Protein AF-A0A9X1F9L8-F1 (afdb_monomer)

Foldseek 3Di:
DDDDDPPDPPPVLVVLLVVLVVCLQPPLVSSLVSLVVQCVPDPDLQSVLSSLLSNLSSCVNVVNLVSNCVSLPDPSLVDPPHDLVSNLSSLLSQLQSCLVVVVNVRSVVSLVVSVVSLVPDPPCSLVSVLSSLLSVLVSCLSVLVLVVSVVSLVVVCVSCVVVLVVDLVSVLSSLCSQLSSCVSVVVNVSNVVSVVVSVVSVVVVVVVVPD

Mean predicted aligned error: 6.1 Å

Organism: NCBI:txid2828330

Sequence (211 aa):
MALLCSKSIYPQQDNLITRAKELVYSNPDESIKIADHILNISHQPEESAIANLLLSKGYLVKGDYNNALLHAFDEINQFEDIAIETRIENYILKATLLRKLYLDTQSGEYLNKAKMLASKMDSGKNHINYLIFLERTNMLLDRLNTNEAILDIRTSEIKFETLLKNDVDKERAYYLIKERAFNRLSQYDSAFVYMNKTRDLLELSKQNNLY

Secondary structure (DSSP, 8-state):
---------HHHHHHHHHHHHHHTTT-HHHHHHHHHHHHHH--SHHHHHHHHHHHHHHHHHTT-HHHHHHHHT-GGGG-TTS-HHHHHHHHHHHHHHHHHTT-HHHHHHHHHHHHHHHTT-SSSHHHHHHHHHHHHHHHHHHTT-HHHHHHHHHHHHHHTHHHHHH-HHHHHHHHHHHHHHHHHTT-HHHHHHHHHHHHHHHHHHHHHTT-

Structure (mmCIF, N/CA/C/O backbone):
data_AF-A0A9X1F9L8-F1
#
_entry.id   AF-A0A9X1F9L8-F1
#
loop_
_atom_site.group_PDB
_atom_site.id
_atom_site.type_symbol
_atom_site.label_atom_id
_atom_site.label_alt_id
_atom_site.label_comp_id
_atom_site.label_asym_id
_atom_site.label_entity_id
_atom_site.label_seq_id
_atom_site.pdbx_PDB_ins_code
_atom_site.Cartn_x
_atom_site.Cartn_y
_atom_site.Cartn_z
_atom_site.occupancy
_atom_site.B_iso_or_equiv
_atom_site.auth_seq_id
_atom_site.auth_comp_id
_atom_site.auth_asym_id
_atom_site.auth_atom_id
_atom_site.pdbx_PDB_model_num
ATOM 1 N N . MET A 1 1 ? 20.242 3.318 -50.970 1.00 39.66 1 MET A N 1
ATOM 2 C CA . MET A 1 1 ? 20.340 3.395 -49.498 1.00 39.66 1 MET A CA 1
ATOM 3 C C . MET A 1 1 ? 18.981 3.785 -48.965 1.00 39.66 1 MET A C 1
ATOM 5 O O . MET A 1 1 ? 18.610 4.945 -49.076 1.00 39.66 1 MET A O 1
ATOM 9 N N . ALA A 1 2 ? 18.213 2.814 -48.489 1.00 36.59 2 ALA A N 1
ATOM 10 C CA . ALA A 1 2 ? 16.944 3.066 -47.829 1.00 36.59 2 ALA A CA 1
ATOM 11 C C . ALA A 1 2 ? 17.096 2.770 -46.333 1.00 36.59 2 ALA A C 1
ATOM 13 O O . ALA A 1 2 ? 17.783 1.808 -45.995 1.00 36.59 2 ALA A O 1
ATOM 14 N N . LEU A 1 3 ? 16.343 3.540 -45.531 1.00 37.62 3 LEU A N 1
ATOM 15 C CA . LEU A 1 3 ? 15.774 3.174 -44.222 1.00 37.62 3 LEU A CA 1
ATOM 16 C C . LEU A 1 3 ? 16.771 3.172 -43.031 1.00 37.62 3 LEU A C 1
ATOM 18 O O . LEU A 1 3 ? 17.852 2.618 -43.127 1.00 37.62 3 LEU A O 1
ATOM 22 N N . LEU A 1 4 ? 16.510 3.798 -41.875 1.00 38.22 4 LEU A N 1
ATOM 23 C CA . LEU A 1 4 ? 15.239 4.150 -41.232 1.00 38.22 4 LEU A CA 1
ATOM 24 C C . LEU A 1 4 ? 15.303 5.471 -40.452 1.00 38.22 4 LEU A C 1
ATOM 26 O O . LEU A 1 4 ? 16.221 5.718 -39.675 1.00 38.22 4 LEU A O 1
ATOM 30 N N . CYS A 1 5 ? 14.236 6.259 -40.586 1.00 40.84 5 CYS A N 1
ATOM 31 C CA . CYS A 1 5 ? 13.813 7.221 -39.577 1.00 40.84 5 CYS A CA 1
ATOM 32 C C . CYS A 1 5 ? 13.374 6.468 -38.312 1.00 40.84 5 CYS A C 1
ATOM 34 O O . CYS A 1 5 ? 12.368 5.761 -38.336 1.00 40.84 5 CYS A O 1
ATOM 36 N N . SER A 1 6 ? 14.071 6.671 -37.197 1.00 38.31 6 SER A N 1
ATOM 37 C CA . SER A 1 6 ? 13.587 6.326 -35.861 1.00 38.31 6 SER A CA 1
ATOM 38 C C . SER A 1 6 ? 12.494 7.320 -35.447 1.00 38.31 6 SER A C 1
ATOM 40 O O . SER A 1 6 ? 12.779 8.383 -34.893 1.00 38.31 6 SER A O 1
ATOM 42 N N . LYS A 1 7 ? 11.230 7.016 -35.760 1.00 40.38 7 LYS A N 1
ATOM 43 C CA . LYS A 1 7 ? 10.079 7.753 -35.217 1.00 40.38 7 LYS A CA 1
ATOM 44 C C . LYS A 1 7 ? 9.679 7.160 -33.858 1.00 40.38 7 LYS A C 1
ATOM 46 O O . LYS A 1 7 ? 9.182 6.045 -33.799 1.00 40.38 7 LYS A O 1
ATOM 51 N N . SER A 1 8 ? 9.944 7.933 -32.804 1.00 45.34 8 SER A N 1
ATOM 52 C CA . SER A 1 8 ? 9.264 8.017 -31.495 1.00 45.34 8 SER A CA 1
ATOM 53 C C . SER A 1 8 ? 8.294 6.882 -31.099 1.00 45.34 8 SER A C 1
ATOM 55 O O . SER A 1 8 ? 7.117 6.925 -31.455 1.00 45.34 8 SER A O 1
ATOM 57 N N . ILE A 1 9 ? 8.765 5.942 -30.270 1.00 47.94 9 ILE A N 1
ATOM 58 C CA . ILE A 1 9 ? 7.951 4.902 -29.596 1.00 47.94 9 ILE A CA 1
ATOM 59 C C . ILE A 1 9 ? 7.326 5.423 -28.275 1.00 47.94 9 ILE A C 1
ATOM 61 O O . ILE A 1 9 ? 6.291 4.934 -27.829 1.00 47.94 9 ILE A O 1
ATOM 65 N N . TYR A 1 10 ? 7.877 6.500 -27.712 1.00 50.00 10 TYR A N 1
ATOM 66 C CA . TYR A 1 10 ? 7.539 7.047 -26.391 1.00 50.00 10 TYR A CA 1
ATOM 67 C C . TYR A 1 10 ? 6.049 7.338 -26.091 1.00 50.00 10 TYR A C 1
ATOM 69 O O . TYR A 1 10 ? 5.565 6.892 -25.053 1.00 50.00 10 TYR A O 1
ATOM 77 N N . PRO A 1 11 ? 5.254 8.003 -26.957 1.00 56.06 11 PRO A N 1
ATOM 78 C CA . PRO A 1 11 ? 3.901 8.417 -26.563 1.00 56.06 11 PRO A CA 1
ATOM 79 C C . PRO A 1 11 ? 2.904 7.253 -26.418 1.00 56.06 11 PRO A C 1
ATOM 81 O O . PRO A 1 11 ? 1.868 7.413 -25.776 1.00 56.06 11 PRO A O 1
ATOM 84 N N . GLN A 1 12 ? 3.185 6.085 -27.010 1.00 61.38 12 GLN A N 1
ATOM 85 C CA . GLN A 1 12 ? 2.330 4.902 -26.855 1.00 61.38 12 GLN A CA 1
ATOM 86 C C . GLN A 1 12 ? 2.617 4.157 -25.544 1.00 61.38 12 GLN A C 1
ATOM 88 O O . GLN A 1 12 ? 1.687 3.655 -24.921 1.00 61.38 12 GLN A O 1
ATOM 93 N N . GLN A 1 13 ? 3.873 4.118 -25.091 1.00 60.28 13 GLN A N 1
ATOM 94 C CA . GLN A 1 13 ? 4.253 3.439 -23.847 1.00 60.28 13 GLN A CA 1
ATOM 95 C C . GLN A 1 13 ? 3.801 4.208 -22.600 1.00 60.28 13 GLN A C 1
ATOM 97 O O . GLN A 1 13 ? 3.266 3.596 -21.676 1.00 60.28 13 GLN A O 1
ATOM 102 N N . ASP A 1 14 ? 3.896 5.540 -22.606 1.00 71.81 14 ASP A N 1
ATOM 103 C CA . ASP A 1 14 ? 3.359 6.378 -21.521 1.00 71.81 14 ASP A CA 1
ATOM 104 C C . ASP A 1 14 ? 1.843 6.176 -21.343 1.00 71.81 14 ASP A C 1
ATOM 106 O O . ASP A 1 14 ? 1.317 6.158 -20.223 1.00 71.81 14 ASP A O 1
ATOM 110 N N . ASN A 1 15 ? 1.135 5.948 -22.455 1.00 84.81 15 ASN A N 1
ATOM 111 C CA . ASN A 1 15 ? -0.285 5.609 -22.452 1.00 84.81 15 ASN A CA 1
ATOM 112 C C . ASN A 1 15 ? -0.529 4.231 -21.808 1.00 84.81 15 ASN A C 1
ATOM 114 O O . ASN A 1 15 ? -1.394 4.104 -20.943 1.00 84.81 15 ASN A O 1
ATOM 118 N N . LEU A 1 16 ? 0.286 3.222 -22.141 1.00 92.31 16 LEU A N 1
ATOM 119 C CA . LEU A 1 16 ? 0.194 1.888 -21.537 1.00 92.31 16 LEU A CA 1
ATOM 120 C C . LEU A 1 16 ? 0.472 1.902 -20.029 1.00 92.31 16 LEU A C 1
ATOM 122 O O . LEU A 1 16 ? -0.277 1.285 -19.274 1.00 92.31 16 LEU A O 1
ATOM 126 N N . ILE A 1 17 ? 1.494 2.631 -19.571 1.00 93.50 17 ILE A N 1
ATOM 127 C CA . ILE A 1 17 ? 1.798 2.777 -18.139 1.00 93.50 17 ILE A CA 1
ATOM 128 C C . ILE A 1 17 ? 0.617 3.415 -17.407 1.00 93.50 17 ILE A C 1
ATOM 130 O O . ILE A 1 17 ? 0.186 2.919 -16.363 1.00 93.50 17 ILE A O 1
ATOM 134 N N . THR A 1 18 ? 0.080 4.508 -17.951 1.00 94.19 18 THR A N 1
ATOM 135 C CA . THR A 1 18 ? -1.073 5.205 -17.367 1.00 94.19 18 THR A CA 1
ATOM 136 C C . THR A 1 18 ? -2.280 4.277 -17.295 1.00 94.19 18 THR A C 1
ATOM 138 O O . THR A 1 18 ? -2.891 4.128 -16.237 1.00 94.19 18 THR A O 1
ATOM 141 N N . ARG A 1 19 ? -2.555 3.547 -18.379 1.00 93.00 19 ARG A N 1
ATOM 142 C CA . ARG A 1 19 ? -3.651 2.586 -18.428 1.00 93.00 19 ARG A CA 1
ATOM 143 C C . ARG A 1 19 ? -3.483 1.457 -17.414 1.00 93.00 19 ARG A C 1
ATOM 145 O O . ARG A 1 19 ? -4.431 1.106 -16.717 1.00 93.00 19 ARG A O 1
ATOM 152 N N . ALA A 1 20 ? -2.282 0.898 -17.298 1.00 95.31 20 ALA A N 1
ATOM 153 C CA . ALA A 1 20 ? -1.997 -0.147 -16.326 1.00 95.31 20 ALA A CA 1
ATOM 154 C C . ALA A 1 20 ? -2.205 0.347 -14.887 1.00 95.31 20 ALA A C 1
ATOM 156 O O . ALA A 1 20 ? -2.790 -0.387 -14.088 1.00 95.31 20 ALA A O 1
ATOM 157 N N . LYS A 1 21 ? -1.799 1.589 -14.568 1.00 94.69 21 LYS A N 1
ATOM 158 C CA . LYS A 1 21 ? -2.010 2.227 -13.253 1.00 94.69 21 LYS A CA 1
ATOM 159 C C . LYS A 1 21 ? -3.494 2.305 -12.877 1.00 94.69 21 LYS A C 1
ATOM 161 O O . LYS A 1 21 ? -3.847 1.943 -11.757 1.00 94.69 21 LYS A O 1
ATOM 166 N N . GLU A 1 22 ? -4.356 2.721 -13.802 1.00 92.38 22 GLU A N 1
ATOM 167 C CA . GLU A 1 22 ? -5.811 2.821 -13.582 1.00 92.38 22 GLU A CA 1
ATOM 168 C C . GLU A 1 22 ? -6.472 1.459 -13.318 1.00 92.38 22 GLU A C 1
ATOM 170 O O . GLU A 1 22 ? -7.451 1.349 -12.572 1.00 92.38 22 GLU A O 1
ATOM 175 N N . LEU A 1 23 ? -5.936 0.404 -13.934 1.00 95.00 23 LEU A N 1
ATOM 176 C CA . LEU A 1 23 ? -6.523 -0.931 -13.891 1.00 95.00 23 LEU A CA 1
ATOM 177 C C . LEU A 1 23 ? -6.100 -1.749 -12.667 1.00 95.00 23 LEU A C 1
ATOM 179 O O . LEU A 1 23 ? -6.788 -2.712 -12.353 1.00 95.00 23 LEU A O 1
ATOM 183 N N . VAL A 1 24 ? -5.038 -1.371 -11.940 1.00 96.25 24 VAL A N 1
ATOM 184 C CA . VAL A 1 24 ? -4.476 -2.161 -10.816 1.00 96.25 24 VAL A CA 1
ATOM 185 C C . VAL A 1 24 ? -5.553 -2.689 -9.862 1.00 96.25 24 VAL A C 1
ATOM 187 O O . VAL A 1 24 ? -5.536 -3.862 -9.502 1.00 96.25 24 VAL A O 1
ATOM 190 N N . TYR A 1 25 ? -6.490 -1.834 -9.445 1.00 90.88 25 TYR A N 1
ATOM 191 C CA . TYR A 1 25 ? -7.502 -2.187 -8.441 1.00 90.88 25 TYR A CA 1
ATOM 192 C C . TYR A 1 25 ? -8.855 -2.602 -9.032 1.00 90.88 25 TYR A C 1
ATOM 194 O O . TYR A 1 25 ? -9.655 -3.216 -8.331 1.00 90.88 25 TYR A O 1
ATOM 202 N N . SER A 1 26 ? -9.134 -2.254 -10.291 1.00 91.00 26 SER A N 1
ATOM 203 C CA . SER A 1 26 ? -10.430 -2.495 -10.945 1.00 91.00 26 SER A CA 1
ATOM 204 C C . SER A 1 26 ? -10.411 -3.716 -11.868 1.00 91.00 26 SER A C 1
ATOM 206 O O . SER A 1 26 ? -11.405 -4.432 -11.966 1.00 91.00 26 SER A O 1
ATOM 208 N N . ASN A 1 27 ? -9.275 -3.971 -12.516 1.00 96.31 27 ASN A N 1
ATOM 209 C CA . ASN A 1 27 ? -9.013 -5.116 -13.378 1.00 96.31 27 ASN A CA 1
ATOM 210 C C . ASN A 1 27 ? -7.518 -5.505 -13.290 1.00 96.31 27 ASN A C 1
ATOM 212 O O . ASN A 1 27 ? -6.740 -5.227 -14.212 1.00 96.31 27 ASN A O 1
ATOM 216 N N . PRO A 1 28 ? -7.096 -6.124 -12.170 1.00 97.06 28 PRO A N 1
ATOM 217 C CA . PRO A 1 28 ? -5.692 -6.451 -11.928 1.00 97.06 28 PRO A CA 1
ATOM 218 C C . PRO A 1 28 ? -5.105 -7.388 -12.987 1.00 97.06 28 PRO A C 1
ATOM 220 O O . PRO A 1 28 ? -3.927 -7.265 -13.300 1.00 97.06 28 PRO A O 1
ATOM 223 N N . ASP A 1 29 ? -5.902 -8.285 -13.576 1.00 98.00 29 ASP A N 1
ATOM 224 C CA . ASP A 1 29 ? -5.432 -9.191 -14.632 1.00 98.00 29 ASP A CA 1
ATOM 225 C C . ASP A 1 29 ? -4.969 -8.430 -15.875 1.00 98.00 29 ASP A C 1
ATOM 227 O O . ASP A 1 29 ? -3.928 -8.744 -16.448 1.00 98.00 29 ASP A O 1
ATOM 231 N N . GLU A 1 30 ? -5.724 -7.412 -16.285 1.00 97.25 30 GLU A N 1
ATOM 232 C CA . GLU A 1 30 ? -5.354 -6.589 -17.434 1.00 97.25 30 GLU A CA 1
ATOM 233 C C . GLU A 1 30 ? -4.169 -5.671 -17.113 1.00 97.25 30 GLU A C 1
ATOM 235 O O . GLU A 1 30 ? -3.255 -5.539 -17.923 1.00 97.25 30 GLU A O 1
ATOM 240 N N . SER A 1 31 ? -4.130 -5.104 -15.902 1.00 98.00 31 SER A N 1
ATOM 241 C CA . SER A 1 31 ? -2.974 -4.334 -15.424 1.00 98.00 31 SER A CA 1
ATOM 242 C C . SER A 1 31 ? -1.685 -5.163 -15.465 1.00 98.00 31 SER A C 1
ATOM 244 O O . SER A 1 31 ? -0.675 -4.702 -15.997 1.00 98.00 31 SER A O 1
ATOM 246 N N . ILE A 1 32 ? -1.741 -6.413 -14.984 1.00 98.62 32 ILE A N 1
ATOM 247 C CA . ILE A 1 32 ? -0.616 -7.355 -14.999 1.00 98.62 32 ILE A CA 1
ATOM 248 C C . ILE A 1 32 ? -0.166 -7.638 -16.432 1.00 98.62 32 ILE A C 1
ATOM 250 O O . ILE A 1 32 ? 1.024 -7.547 -16.707 1.00 98.62 32 ILE A O 1
ATOM 254 N N . LYS A 1 33 ? -1.086 -7.931 -17.359 1.00 98.31 33 LYS A N 1
ATOM 255 C CA . LYS A 1 33 ? -0.725 -8.195 -18.765 1.00 98.31 33 LYS A CA 1
ATOM 256 C C . LYS A 1 33 ? -0.027 -7.009 -19.422 1.00 98.31 33 LYS A C 1
ATOM 258 O O . LYS A 1 33 ? 0.960 -7.201 -20.126 1.00 98.31 33 LYS A O 1
ATOM 263 N N . ILE A 1 34 ? -0.535 -5.793 -19.209 1.00 97.62 34 ILE A N 1
ATOM 264 C CA . ILE A 1 34 ? 0.072 -4.584 -19.777 1.00 97.62 34 ILE A CA 1
ATOM 265 C C . ILE A 1 34 ? 1.463 -4.364 -19.173 1.00 97.62 34 ILE A C 1
ATOM 267 O O . ILE A 1 34 ? 2.411 -4.104 -19.909 1.00 97.62 34 ILE A O 1
ATOM 271 N N . 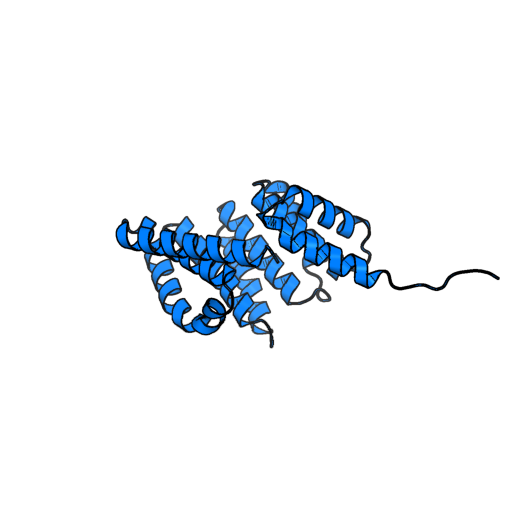ALA A 1 35 ? 1.601 -4.497 -17.853 1.00 97.75 35 ALA A N 1
ATOM 272 C CA . ALA A 1 35 ? 2.880 -4.322 -17.174 1.00 97.75 35 ALA A CA 1
ATOM 273 C C . ALA A 1 35 ? 3.910 -5.392 -17.579 1.00 97.75 35 ALA A C 1
ATOM 275 O O . ALA A 1 35 ? 5.060 -5.052 -17.834 1.00 97.75 35 ALA A O 1
ATOM 276 N N . ASP A 1 36 ? 3.497 -6.652 -17.722 1.00 97.94 36 ASP A N 1
ATOM 277 C CA . ASP A 1 36 ? 4.346 -7.738 -18.227 1.00 97.94 36 ASP A CA 1
ATOM 278 C C . ASP A 1 36 ? 4.799 -7.465 -19.667 1.00 97.94 36 ASP A C 1
ATOM 280 O O . ASP A 1 36 ? 5.975 -7.602 -20.001 1.00 97.94 36 ASP A O 1
ATOM 284 N N . HIS A 1 37 ? 3.888 -6.985 -20.520 1.00 97.00 37 HIS A N 1
ATOM 285 C CA . HIS A 1 37 ? 4.242 -6.576 -21.874 1.00 97.00 37 HIS A CA 1
ATOM 286 C C . HIS A 1 37 ? 5.291 -5.457 -21.878 1.00 97.00 37 HIS A C 1
ATOM 288 O O . HIS A 1 37 ? 6.280 -5.579 -22.595 1.00 97.00 37 HIS A O 1
ATOM 294 N N . ILE A 1 38 ? 5.114 -4.412 -21.056 1.00 96.12 38 ILE A N 1
ATOM 295 C CA . ILE A 1 38 ? 6.088 -3.317 -20.910 1.00 96.12 38 ILE A CA 1
ATOM 296 C C . ILE A 1 38 ? 7.442 -3.864 -20.449 1.00 96.12 38 ILE A C 1
ATOM 298 O O . ILE A 1 38 ? 8.460 -3.540 -21.054 1.00 96.12 38 ILE A O 1
ATOM 302 N N . LEU A 1 39 ? 7.459 -4.720 -19.423 1.00 95.75 39 LEU A N 1
ATOM 303 C CA . LEU A 1 39 ? 8.690 -5.294 -18.880 1.00 95.75 39 LEU A CA 1
ATOM 304 C C . LEU A 1 39 ? 9.467 -6.094 -19.937 1.00 95.75 39 LEU A C 1
ATOM 306 O O . LEU A 1 39 ? 10.689 -5.999 -20.001 1.00 95.75 39 LEU A O 1
ATOM 310 N N . ASN A 1 40 ? 8.760 -6.833 -20.795 1.00 95.38 40 ASN A N 1
ATOM 311 C CA . ASN A 1 40 ? 9.361 -7.666 -21.838 1.00 95.38 40 ASN A CA 1
ATOM 312 C C . ASN A 1 40 ? 9.918 -6.875 -23.034 1.00 95.38 40 ASN A C 1
ATOM 314 O O . ASN A 1 40 ? 10.803 -7.375 -23.730 1.00 95.38 40 ASN A O 1
ATOM 318 N N . ILE A 1 41 ? 9.399 -5.672 -23.307 1.00 93.81 41 ILE A N 1
ATOM 319 C CA . ILE A 1 41 ? 9.836 -4.844 -24.448 1.00 93.81 41 ILE A CA 1
ATOM 320 C C . ILE A 1 41 ? 10.731 -3.668 -24.042 1.00 93.81 41 ILE A C 1
ATOM 322 O O . ILE A 1 41 ? 11.360 -3.059 -24.907 1.00 93.81 41 ILE A O 1
ATOM 326 N N . SER A 1 42 ? 10.761 -3.316 -22.756 1.00 90.56 42 SER A N 1
ATOM 327 C CA . SER A 1 42 ? 11.524 -2.179 -22.251 1.00 90.56 42 SER A CA 1
ATOM 328 C C . SER A 1 42 ? 13.029 -2.451 -22.277 1.00 90.56 42 SER A C 1
ATOM 330 O O . SER A 1 42 ? 13.518 -3.526 -21.926 1.00 90.56 42 SER A O 1
ATOM 332 N N . HIS A 1 43 ? 13.784 -1.416 -22.636 1.00 88.81 43 HIS A N 1
ATOM 333 C CA . HIS A 1 43 ? 15.237 -1.359 -22.460 1.00 88.81 43 HIS A CA 1
ATOM 334 C C . HIS A 1 43 ? 15.659 -0.234 -21.506 1.00 88.81 43 HIS A C 1
ATOM 336 O O . HIS A 1 43 ? 16.853 0.008 -21.334 1.00 88.81 43 HIS A O 1
ATOM 342 N N . GLN A 1 44 ? 14.693 0.471 -20.909 1.00 92.25 44 GLN A N 1
ATOM 343 C CA . GLN A 1 44 ? 14.936 1.568 -19.979 1.00 92.25 44 GLN A CA 1
ATOM 344 C C . GLN A 1 44 ? 14.732 1.075 -18.540 1.00 92.25 44 GLN A C 1
ATOM 346 O O . GLN A 1 44 ? 13.650 0.567 -18.229 1.00 92.25 44 GLN A O 1
ATOM 351 N N . PRO A 1 45 ? 15.722 1.245 -17.641 1.00 94.44 45 PRO A N 1
ATOM 352 C CA . PRO A 1 45 ? 15.588 0.840 -16.243 1.00 94.44 45 PRO A CA 1
ATOM 353 C C . PRO A 1 45 ? 14.347 1.425 -15.557 1.00 94.44 45 PRO A C 1
ATOM 355 O O . PRO A 1 45 ? 13.654 0.702 -14.844 1.00 94.44 45 PRO A O 1
ATOM 358 N N . GLU A 1 46 ? 14.018 2.695 -15.826 1.00 95.44 46 GLU A N 1
ATOM 359 C CA . GLU A 1 46 ? 12.831 3.364 -15.267 1.00 95.44 46 GLU A CA 1
ATOM 360 C C . GLU A 1 46 ? 11.529 2.659 -15.661 1.00 95.44 46 GLU A C 1
ATOM 362 O O . GLU A 1 46 ? 10.703 2.347 -14.805 1.00 95.44 46 GLU A O 1
ATOM 367 N N . GLU A 1 47 ? 11.350 2.357 -16.947 1.00 94.88 47 GLU A N 1
ATOM 368 C CA . GLU A 1 47 ? 10.156 1.666 -17.443 1.00 94.88 47 GLU A CA 1
ATOM 369 C C . GLU A 1 47 ? 10.031 0.268 -16.828 1.00 94.88 47 GLU A C 1
ATOM 371 O O . GLU A 1 47 ? 8.942 -0.130 -16.413 1.00 94.88 47 GLU A O 1
ATOM 376 N N . SER A 1 48 ? 11.148 -0.455 -16.696 1.00 96.38 48 SER A N 1
ATOM 377 C CA . SER A 1 48 ? 11.172 -1.773 -16.056 1.00 96.38 48 SER A CA 1
ATOM 378 C C . SER A 1 48 ? 10.846 -1.692 -14.562 1.00 96.38 48 SER A C 1
ATOM 380 O O . SER A 1 48 ? 10.098 -2.527 -14.054 1.00 96.38 48 SER A O 1
ATOM 382 N N . ALA A 1 49 ? 11.331 -0.667 -13.857 1.00 97.75 49 ALA A N 1
ATOM 383 C CA . ALA A 1 49 ? 10.997 -0.442 -12.453 1.00 97.75 49 ALA A CA 1
ATOM 384 C C . ALA A 1 49 ? 9.509 -0.098 -12.263 1.00 97.75 49 ALA A C 1
ATOM 386 O O . ALA A 1 49 ? 8.853 -0.623 -11.359 1.00 97.75 49 ALA A O 1
ATOM 387 N N . ILE A 1 50 ? 8.943 0.734 -13.143 1.00 97.44 50 ILE A N 1
ATOM 388 C CA . ILE A 1 50 ? 7.509 1.047 -13.148 1.00 97.44 50 ILE A CA 1
ATOM 389 C C . ILE A 1 50 ? 6.681 -0.210 -13.450 1.00 97.44 50 ILE A C 1
ATOM 391 O O . ILE A 1 50 ? 5.683 -0.463 -12.772 1.00 97.44 50 ILE A O 1
ATOM 395 N N . ALA A 1 51 ? 7.089 -1.019 -14.428 1.00 97.94 51 ALA A N 1
ATOM 396 C CA . ALA A 1 51 ? 6.414 -2.267 -14.766 1.00 97.94 51 ALA A CA 1
ATOM 397 C C . ALA A 1 51 ? 6.444 -3.265 -13.598 1.00 97.94 51 ALA A C 1
ATOM 399 O O . ALA A 1 51 ? 5.399 -3.786 -13.211 1.00 97.94 51 ALA A O 1
ATOM 400 N N . ASN A 1 52 ? 7.600 -3.456 -12.958 1.00 98.50 52 ASN A N 1
ATOM 401 C CA . ASN A 1 52 ? 7.732 -4.281 -11.756 1.00 98.50 52 ASN A CA 1
ATO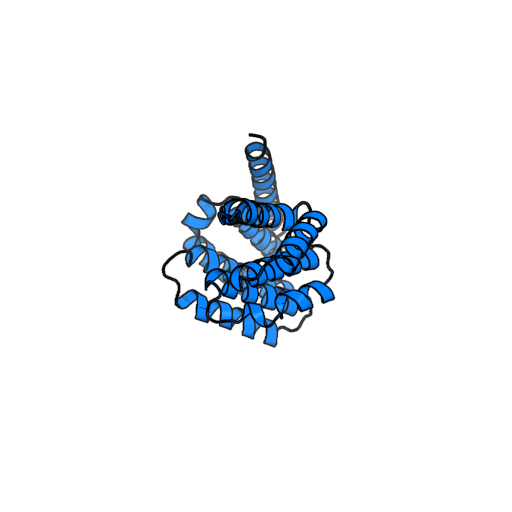M 402 C C . ASN A 1 52 ? 6.854 -3.778 -10.601 1.00 98.50 52 ASN A C 1
ATOM 404 O O . ASN A 1 52 ? 6.202 -4.570 -9.914 1.00 98.50 52 ASN A O 1
ATOM 408 N N . LEU A 1 53 ? 6.778 -2.460 -10.399 1.00 98.31 53 LEU A N 1
ATOM 409 C CA . LEU A 1 53 ? 5.890 -1.859 -9.408 1.00 98.31 53 LEU A CA 1
ATOM 410 C C . LEU A 1 53 ? 4.413 -2.172 -9.701 1.00 98.31 53 LEU A C 1
ATOM 412 O O . LEU A 1 53 ? 3.663 -2.506 -8.782 1.00 98.31 53 LEU A O 1
ATOM 416 N N . LEU A 1 54 ? 3.994 -2.088 -10.965 1.00 98.44 54 LEU A N 1
ATOM 417 C CA . LEU A 1 54 ? 2.627 -2.391 -11.399 1.00 98.44 54 LEU A CA 1
ATOM 418 C C . LEU A 1 54 ? 2.288 -3.876 -11.275 1.00 98.44 54 LEU A C 1
ATOM 420 O O . LEU A 1 54 ? 1.246 -4.204 -10.709 1.00 98.44 54 LEU A O 1
ATOM 424 N N . LEU A 1 55 ? 3.183 -4.760 -11.721 1.00 98.69 55 LEU A N 1
ATOM 425 C CA . LEU A 1 55 ? 3.054 -6.208 -11.550 1.00 98.69 55 LEU A CA 1
ATOM 426 C C . LEU A 1 55 ? 2.894 -6.554 -10.075 1.00 98.69 55 LEU A C 1
ATOM 428 O O . LEU A 1 55 ? 1.946 -7.236 -9.691 1.00 98.69 55 LEU A O 1
ATOM 432 N N . SER A 1 56 ? 3.771 -6.018 -9.228 1.00 98.62 56 SER A N 1
ATOM 433 C CA . SER A 1 56 ? 3.724 -6.284 -7.797 1.00 98.62 56 SER A CA 1
ATOM 434 C C . SER A 1 56 ? 2.423 -5.796 -7.149 1.00 98.62 56 SER A C 1
ATOM 436 O O . SER A 1 56 ? 1.805 -6.539 -6.382 1.00 98.62 56 SER A O 1
ATOM 438 N N . LYS A 1 57 ? 1.941 -4.594 -7.502 1.00 98.56 57 LYS A N 1
ATOM 439 C CA . LYS A 1 57 ? 0.637 -4.092 -7.035 1.00 98.56 57 LYS A CA 1
ATOM 440 C C . LYS A 1 57 ? -0.518 -4.975 -7.521 1.00 98.56 57 LYS A C 1
ATOM 442 O O . LYS A 1 57 ? -1.381 -5.323 -6.718 1.00 98.56 57 LYS A O 1
ATOM 447 N N . GLY A 1 58 ? -0.530 -5.364 -8.796 1.00 98.44 58 GLY A N 1
ATOM 448 C CA . GLY A 1 58 ? -1.561 -6.232 -9.369 1.00 98.44 58 GLY A CA 1
ATOM 449 C C . GLY A 1 58 ? -1.617 -7.599 -8.682 1.00 98.44 58 GLY A C 1
ATOM 450 O O . GLY A 1 58 ? -2.683 -8.027 -8.236 1.00 98.44 58 GLY A O 1
ATOM 451 N N . TYR A 1 59 ? -0.469 -8.258 -8.510 1.00 98.69 59 TYR A N 1
ATOM 452 C CA . TYR A 1 59 ? -0.385 -9.538 -7.803 1.00 98.69 59 TYR A CA 1
ATOM 453 C C . TYR A 1 59 ? -0.775 -9.418 -6.325 1.00 98.69 59 TYR A C 1
ATOM 455 O O . TYR A 1 59 ? -1.506 -10.270 -5.819 1.00 98.69 59 TYR A O 1
ATOM 463 N N . LEU A 1 60 ? -0.389 -8.329 -5.647 1.00 98.31 60 LEU A N 1
ATOM 464 C CA . LEU A 1 60 ? -0.829 -8.046 -4.278 1.00 98.31 60 LEU A CA 1
ATOM 465 C C . LEU A 1 60 ? -2.359 -7.949 -4.184 1.00 98.31 60 LEU A C 1
ATOM 467 O O . LEU A 1 60 ? -2.946 -8.538 -3.278 1.00 98.31 60 LEU A O 1
ATOM 471 N N . VAL A 1 61 ? -3.010 -7.235 -5.108 1.00 97.38 61 VAL A N 1
ATOM 472 C CA . VAL A 1 61 ? -4.480 -7.116 -5.152 1.00 97.38 61 VAL A CA 1
ATOM 473 C C . VAL A 1 61 ? -5.139 -8.484 -5.336 1.00 97.38 61 VAL A C 1
ATOM 475 O O . VAL A 1 61 ? -6.161 -8.760 -4.711 1.00 97.38 61 VAL A O 1
ATOM 478 N N . LYS A 1 62 ? -4.527 -9.367 -6.129 1.00 97.69 62 LYS A N 1
ATOM 479 C CA . LYS A 1 62 ? -4.988 -10.750 -6.318 1.00 97.69 62 LYS A CA 1
ATOM 480 C C . LYS A 1 62 ? -4.699 -11.681 -5.134 1.00 97.69 62 LYS A C 1
ATOM 482 O O . LYS A 1 62 ? -5.165 -12.817 -5.142 1.00 97.69 62 LYS A O 1
ATOM 487 N N . GLY A 1 63 ? -3.936 -11.234 -4.137 1.00 97.06 63 GLY A N 1
ATOM 488 C CA . GLY A 1 63 ? -3.474 -12.075 -3.030 1.00 97.06 63 GLY A CA 1
ATOM 489 C C . GLY A 1 63 ? -2.340 -13.038 -3.403 1.00 97.06 63 GLY A C 1
ATOM 490 O O . GLY A 1 63 ? -2.007 -13.918 -2.612 1.00 97.06 63 GLY A O 1
ATOM 491 N N . ASP A 1 64 ? -1.725 -12.875 -4.577 1.00 98.19 64 ASP A N 1
ATOM 492 C CA . ASP A 1 64 ? -0.557 -13.647 -4.999 1.00 98.19 64 ASP A CA 1
ATOM 493 C C . ASP A 1 64 ? 0.723 -13.003 -4.451 1.00 98.19 64 ASP A C 1
ATOM 495 O O . ASP A 1 64 ? 1.430 -12.246 -5.119 1.00 98.19 64 ASP A O 1
ATOM 499 N N . TYR A 1 65 ? 1.001 -13.275 -3.177 1.00 97.75 65 TYR A N 1
ATOM 500 C CA . TYR A 1 65 ? 2.141 -12.684 -2.480 1.00 97.75 65 TYR A CA 1
ATOM 501 C C . TYR A 1 65 ? 3.495 -13.121 -3.048 1.00 97.75 65 TYR A C 1
ATOM 503 O O . TYR A 1 65 ? 4.444 -12.344 -2.976 1.00 97.75 65 TYR A O 1
ATOM 511 N N . ASN A 1 66 ? 3.597 -14.321 -3.626 1.00 98.19 66 ASN A N 1
ATOM 512 C CA . ASN A 1 66 ? 4.857 -14.828 -4.170 1.00 98.19 66 ASN A CA 1
ATOM 513 C C . ASN A 1 66 ? 5.292 -14.006 -5.384 1.00 98.19 66 ASN A C 1
ATOM 515 O O . ASN A 1 66 ? 6.403 -13.475 -5.400 1.00 98.19 66 ASN A O 1
ATOM 519 N N . ASN A 1 67 ? 4.398 -13.837 -6.362 1.00 98.50 67 ASN A N 1
ATOM 520 C CA . ASN A 1 67 ? 4.692 -13.014 -7.532 1.00 98.50 67 ASN A CA 1
ATOM 521 C C . ASN A 1 67 ? 4.800 -11.530 -7.161 1.00 98.50 67 ASN A C 1
ATOM 523 O O . ASN A 1 67 ? 5.669 -10.822 -7.672 1.00 98.50 67 ASN A O 1
ATOM 527 N N . ALA A 1 68 ? 3.992 -11.057 -6.206 1.00 98.62 68 ALA A N 1
ATOM 528 C CA . ALA A 1 68 ? 4.110 -9.685 -5.728 1.00 98.62 68 ALA A CA 1
ATOM 529 C C . ALA A 1 68 ? 5.494 -9.395 -5.122 1.00 98.62 68 ALA A C 1
ATOM 531 O O . ALA A 1 68 ? 6.089 -8.356 -5.419 1.00 98.62 68 ALA A O 1
ATOM 532 N N . LEU A 1 69 ? 6.029 -10.311 -4.308 1.00 98.56 69 LEU A N 1
ATOM 533 C CA . LEU A 1 69 ? 7.378 -10.205 -3.756 1.00 98.56 69 LEU A CA 1
ATOM 534 C C . LEU A 1 69 ? 8.446 -10.261 -4.848 1.00 98.56 69 LEU A C 1
ATOM 536 O O . LEU A 1 69 ? 9.341 -9.420 -4.829 1.00 98.56 69 LEU A O 1
ATOM 540 N N . LEU A 1 70 ? 8.340 -11.198 -5.796 1.00 98.50 70 LEU A N 1
ATOM 541 C CA . LEU A 1 70 ? 9.311 -11.356 -6.882 1.00 98.50 70 LEU A CA 1
ATOM 542 C C . LEU A 1 70 ? 9.545 -10.030 -7.617 1.00 98.50 70 LEU A C 1
ATOM 544 O O . LEU A 1 70 ? 10.677 -9.562 -7.693 1.00 98.50 70 LEU A O 1
ATOM 548 N N . HIS A 1 71 ? 8.472 -9.366 -8.049 1.00 98.50 71 HIS A N 1
ATOM 549 C CA . HIS A 1 71 ? 8.589 -8.101 -8.777 1.00 98.50 71 HIS A CA 1
ATOM 550 C C . HIS A 1 71 ? 8.932 -6.908 -7.881 1.00 98.50 71 HIS A C 1
ATOM 552 O O . HIS A 1 71 ? 9.684 -6.027 -8.295 1.00 98.50 71 HIS A O 1
ATOM 558 N N . ALA A 1 72 ? 8.434 -6.856 -6.638 1.00 98.38 72 ALA A N 1
ATOM 559 C CA . ALA A 1 72 ? 8.805 -5.777 -5.720 1.00 98.38 72 ALA A CA 1
ATOM 560 C C . ALA A 1 72 ? 10.310 -5.783 -5.427 1.00 98.38 72 ALA A C 1
ATOM 562 O O . ALA A 1 72 ? 10.923 -4.718 -5.334 1.00 98.38 72 ALA A O 1
ATOM 563 N N . PHE A 1 73 ? 10.902 -6.965 -5.255 1.00 98.31 73 PHE A N 1
ATOM 564 C CA . PHE A 1 73 ? 12.291 -7.140 -4.834 1.00 98.31 73 PHE A CA 1
ATOM 565 C C . PHE A 1 73 ? 13.299 -7.250 -5.977 1.00 98.31 73 PHE A C 1
ATOM 567 O O . PHE A 1 73 ? 14.483 -7.382 -5.683 1.00 98.31 73 PHE A O 1
ATOM 574 N N . ASP A 1 74 ? 12.862 -7.099 -7.226 1.00 97.88 74 ASP A N 1
ATOM 575 C CA . ASP A 1 74 ? 13.765 -6.996 -8.369 1.00 97.88 74 ASP A CA 1
ATOM 576 C C . ASP A 1 74 ? 14.824 -5.894 -8.154 1.00 97.88 74 ASP A C 1
ATOM 578 O O . ASP A 1 74 ? 14.528 -4.813 -7.620 1.00 97.88 74 ASP A O 1
ATOM 582 N N . GLU A 1 75 ? 16.070 -6.196 -8.520 1.00 94.56 75 GLU A N 1
ATOM 583 C CA . GLU A 1 75 ? 17.235 -5.347 -8.263 1.00 94.56 75 GLU A CA 1
ATOM 584 C C . GLU A 1 75 ? 17.174 -4.024 -9.034 1.00 94.56 75 GLU A C 1
ATOM 586 O O . GLU A 1 75 ? 17.602 -2.995 -8.500 1.00 94.56 75 GLU A O 1
ATOM 591 N N . ILE A 1 76 ? 16.563 -4.018 -10.228 1.00 94.00 76 ILE A N 1
ATOM 592 C CA . ILE A 1 76 ? 16.420 -2.822 -11.074 1.00 94.00 76 ILE A CA 1
ATOM 593 C C . ILE A 1 76 ? 15.692 -1.712 -10.312 1.00 94.00 76 ILE A C 1
ATOM 595 O O . ILE A 1 76 ? 16.053 -0.542 -10.411 1.00 94.00 76 ILE A O 1
ATOM 599 N N . ASN A 1 77 ? 14.729 -2.074 -9.456 1.00 93.25 77 ASN A N 1
ATOM 600 C CA . ASN A 1 77 ? 13.949 -1.123 -8.660 1.00 93.25 77 ASN A CA 1
ATOM 601 C C . ASN A 1 77 ? 14.800 -0.272 -7.697 1.00 93.25 77 ASN A C 1
ATOM 603 O O . ASN A 1 77 ? 14.285 0.660 -7.075 1.00 93.25 77 ASN A O 1
ATOM 607 N N . GLN A 1 78 ? 16.062 -0.642 -7.464 1.00 88.75 78 GLN A N 1
ATOM 608 C CA . GLN A 1 78 ? 16.951 0.019 -6.508 1.00 88.75 78 GLN A CA 1
ATOM 609 C C . GLN A 1 78 ? 17.995 0.920 -7.163 1.00 88.75 78 GLN A C 1
ATOM 611 O O . GLN A 1 78 ? 18.646 1.675 -6.427 1.00 88.75 78 GLN A O 1
ATOM 616 N N . PHE A 1 79 ? 18.137 0.867 -8.492 1.00 94.12 79 PHE A N 1
ATOM 617 C CA . PHE A 1 79 ? 19.138 1.652 -9.204 1.00 94.12 79 PHE A CA 1
ATOM 618 C C . PHE A 1 79 ? 18.936 3.157 -8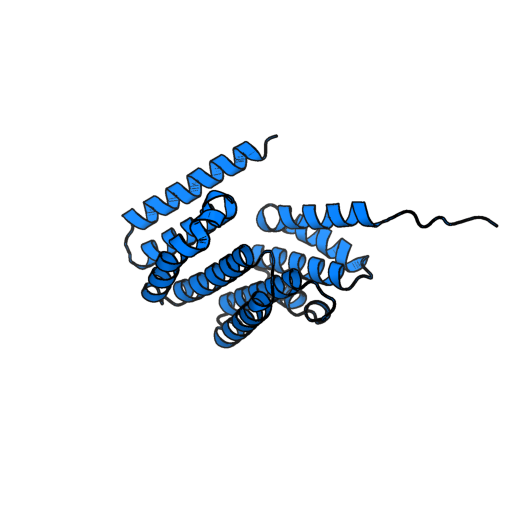.965 1.00 94.12 79 PHE A C 1
ATOM 620 O O . PHE A 1 79 ? 17.837 3.635 -8.666 1.00 94.12 79 PHE A O 1
ATOM 627 N N . GLU A 1 80 ? 20.036 3.910 -8.975 1.00 90.81 80 GLU A N 1
ATOM 628 C CA . GLU A 1 80 ? 20.023 5.327 -8.595 1.00 90.81 80 GLU A CA 1
ATOM 629 C C . GLU A 1 80 ? 19.438 6.244 -9.669 1.00 90.81 80 GLU A C 1
ATOM 631 O O . GLU A 1 80 ? 18.955 7.324 -9.330 1.00 90.81 80 GLU A O 1
ATOM 636 N N . ASP A 1 81 ? 19.467 5.801 -10.923 1.00 91.38 81 ASP A N 1
ATOM 637 C CA . ASP A 1 81 ? 18.886 6.460 -12.092 1.00 91.38 81 ASP A CA 1
ATOM 638 C C . ASP A 1 81 ? 17.357 6.335 -12.156 1.00 91.38 81 ASP A C 1
ATOM 640 O O . ASP A 1 81 ? 16.720 7.095 -12.884 1.00 91.38 81 ASP A O 1
ATOM 644 N N . ILE A 1 82 ? 16.765 5.447 -11.349 1.00 95.62 82 ILE A N 1
ATOM 645 C CA . ILE A 1 82 ? 15.314 5.352 -11.186 1.00 95.62 82 ILE A CA 1
ATOM 646 C C . ILE A 1 82 ? 14.791 6.584 -10.447 1.00 95.62 82 ILE A C 1
ATOM 648 O O . ILE A 1 82 ? 15.336 7.004 -9.415 1.00 95.62 82 ILE A O 1
ATOM 652 N N . ALA A 1 83 ? 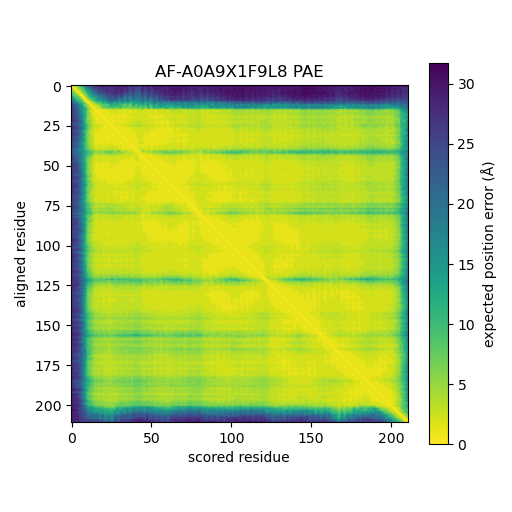13.678 7.129 -10.932 1.00 94.50 83 ALA A N 1
ATOM 653 C CA . ALA A 1 83 ? 13.010 8.273 -10.349 1.00 94.50 83 ALA A CA 1
ATOM 654 C C . ALA A 1 83 ? 12.759 8.061 -8.849 1.00 94.50 83 ALA A C 1
ATOM 656 O O . ALA A 1 83 ? 12.298 7.011 -8.388 1.00 94.50 83 ALA A O 1
ATOM 657 N N . ILE A 1 84 ? 13.043 9.107 -8.069 1.00 95.19 84 ILE A N 1
ATOM 658 C CA . ILE A 1 84 ? 12.913 9.093 -6.607 1.00 95.19 84 ILE A CA 1
ATOM 659 C C . ILE A 1 84 ? 11.509 8.642 -6.179 1.00 95.19 84 ILE A C 1
ATOM 661 O O . ILE A 1 84 ? 11.382 7.850 -5.247 1.00 95.19 84 ILE A O 1
ATOM 665 N N . GLU A 1 85 ? 10.471 9.107 -6.875 1.00 94.50 85 GLU A N 1
ATOM 666 C CA . GLU A 1 85 ? 9.078 8.735 -6.615 1.00 94.50 85 GLU A CA 1
ATOM 667 C C . GLU A 1 85 ? 8.835 7.230 -6.807 1.00 94.50 85 GLU A C 1
ATOM 669 O O . GLU A 1 85 ? 8.370 6.570 -5.876 1.00 94.50 85 GLU A O 1
ATOM 674 N N . THR A 1 86 ? 9.251 6.662 -7.944 1.00 95.94 86 THR A N 1
ATOM 675 C CA . THR A 1 86 ? 9.147 5.224 -8.248 1.00 95.94 86 THR A CA 1
ATOM 676 C C . THR A 1 86 ? 9.835 4.372 -7.175 1.00 95.94 86 THR A C 1
ATOM 678 O O . THR A 1 86 ? 9.260 3.402 -6.668 1.00 95.94 86 THR A O 1
ATOM 681 N N . ARG A 1 87 ? 11.040 4.767 -6.741 1.00 97.44 87 ARG A N 1
ATOM 682 C CA . ARG A 1 87 ? 11.789 4.068 -5.679 1.00 97.44 87 ARG A CA 1
ATOM 683 C C . ARG A 1 87 ? 11.076 4.130 -4.329 1.00 97.44 87 ARG A C 1
ATOM 685 O O . ARG A 1 87 ? 11.040 3.137 -3.601 1.00 97.44 87 ARG A O 1
ATOM 692 N N . ILE A 1 88 ? 10.500 5.281 -3.979 1.00 97.62 88 ILE A N 1
ATOM 693 C CA . ILE A 1 88 ? 9.730 5.432 -2.739 1.00 97.62 88 ILE A CA 1
ATOM 694 C C . ILE A 1 88 ? 8.480 4.557 -2.770 1.00 97.62 88 ILE A C 1
ATOM 696 O O . ILE A 1 88 ? 8.219 3.849 -1.796 1.00 97.62 88 ILE A O 1
ATOM 700 N N . GLU A 1 89 ? 7.724 4.572 -3.867 1.00 97.50 89 GLU A N 1
ATOM 701 C CA . GLU A 1 89 ? 6.542 3.723 -4.007 1.00 97.50 89 GLU A CA 1
ATOM 702 C C . GLU A 1 89 ? 6.893 2.235 -3.902 1.00 97.50 89 GLU A C 1
ATOM 704 O O . GLU A 1 89 ? 6.187 1.490 -3.219 1.00 97.50 89 GLU A O 1
ATOM 709 N N . ASN A 1 90 ? 8.010 1.807 -4.500 1.00 98.31 90 ASN A N 1
ATOM 710 C CA . ASN A 1 90 ? 8.509 0.441 -4.355 1.00 98.31 90 ASN A CA 1
ATOM 711 C C . ASN A 1 90 ? 8.823 0.103 -2.888 1.00 98.31 90 ASN A C 1
ATOM 713 O O . ASN A 1 90 ? 8.428 -0.956 -2.403 1.00 98.31 90 ASN A O 1
ATOM 717 N N . TYR A 1 91 ? 9.467 1.007 -2.142 1.00 98.56 91 TYR A N 1
ATOM 718 C CA . TYR A 1 91 ? 9.718 0.798 -0.715 1.00 98.56 91 TYR A CA 1
ATOM 719 C C . TYR A 1 91 ? 8.440 0.719 0.123 1.00 98.56 91 TYR A C 1
ATOM 721 O O . TYR A 1 91 ? 8.355 -0.124 1.017 1.00 98.56 91 TYR A O 1
ATOM 729 N N . ILE A 1 92 ? 7.438 1.552 -0.166 1.00 98.69 92 ILE A N 1
ATOM 730 C CA . ILE A 1 92 ? 6.133 1.473 0.505 1.00 98.69 92 ILE A CA 1
ATOM 731 C C . ILE A 1 92 ? 5.471 0.127 0.192 1.00 98.69 92 ILE A C 1
ATOM 733 O O . ILE A 1 92 ? 4.996 -0.537 1.108 1.00 98.69 92 ILE A O 1
ATOM 737 N N . LEU A 1 93 ? 5.512 -0.331 -1.063 1.00 98.56 93 LEU A N 1
ATOM 738 C CA . LEU A 1 93 ? 4.957 -1.626 -1.460 1.00 98.56 93 LEU A CA 1
ATOM 739 C C . LEU A 1 93 ? 5.666 -2.807 -0.783 1.00 98.56 93 LEU A C 1
ATOM 741 O O . LEU A 1 93 ? 5.001 -3.724 -0.299 1.00 98.56 93 LEU A O 1
ATOM 745 N N . LYS A 1 94 ? 7.001 -2.766 -0.674 1.00 98.69 94 LYS A N 1
ATOM 746 C CA . LYS A 1 94 ? 7.774 -3.741 0.113 1.00 98.69 94 LYS A CA 1
ATOM 747 C C . LYS A 1 94 ? 7.327 -3.746 1.569 1.00 98.69 94 LYS A C 1
ATOM 749 O O . LYS A 1 94 ? 7.084 -4.818 2.120 1.00 98.69 94 LYS A O 1
ATOM 754 N N . ALA A 1 95 ? 7.170 -2.570 2.178 1.00 98.81 95 ALA A N 1
ATOM 755 C CA . ALA A 1 95 ? 6.672 -2.464 3.545 1.00 98.81 95 ALA A CA 1
ATOM 756 C C . ALA A 1 95 ? 5.273 -3.091 3.683 1.00 98.81 95 ALA A C 1
ATOM 758 O O . ALA A 1 95 ? 5.066 -3.909 4.583 1.00 98.81 95 ALA A O 1
ATOM 759 N N . THR A 1 96 ? 4.361 -2.803 2.749 1.00 98.62 96 THR A N 1
ATOM 760 C CA . THR A 1 96 ? 3.012 -3.379 2.710 1.00 98.62 96 THR A CA 1
ATOM 761 C C . THR A 1 96 ? 3.032 -4.904 2.606 1.00 98.62 96 THR A C 1
ATOM 763 O O . THR A 1 96 ? 2.357 -5.572 3.392 1.00 98.62 96 THR A O 1
ATOM 766 N N . LEU A 1 97 ? 3.804 -5.471 1.673 1.00 98.69 97 LEU A N 1
ATOM 767 C CA . LEU A 1 97 ? 3.921 -6.922 1.487 1.00 98.69 97 LEU A CA 1
ATOM 768 C C . LEU A 1 97 ? 4.447 -7.603 2.751 1.00 98.69 97 LEU A C 1
ATOM 770 O O . LEU A 1 97 ? 3.845 -8.551 3.250 1.00 98.69 97 LEU A O 1
ATOM 774 N N . LEU A 1 98 ? 5.522 -7.068 3.324 1.00 98.62 98 LEU A N 1
ATOM 775 C CA . LEU A 1 98 ? 6.135 -7.616 4.530 1.00 98.62 98 LEU A CA 1
ATOM 776 C C . LEU A 1 98 ? 5.207 -7.513 5.747 1.00 98.62 98 LEU A C 1
ATOM 778 O O . LEU A 1 98 ? 5.087 -8.478 6.497 1.00 98.62 98 LEU A O 1
ATOM 782 N N . ARG A 1 99 ? 4.461 -6.410 5.903 1.00 98.25 99 ARG A N 1
ATOM 783 C CA . ARG A 1 99 ? 3.421 -6.289 6.939 1.00 98.25 99 ARG A CA 1
ATOM 784 C C . ARG A 1 99 ? 2.338 -7.352 6.770 1.00 98.25 99 ARG A C 1
ATOM 786 O O . ARG A 1 99 ? 1.890 -7.935 7.761 1.00 98.25 99 ARG A O 1
ATOM 793 N N . LYS A 1 100 ? 1.869 -7.586 5.539 1.00 97.75 100 LYS A N 1
ATOM 794 C CA . LYS A 1 100 ? 0.859 -8.622 5.251 1.00 97.75 100 LYS A CA 1
ATOM 795 C C . LYS A 1 100 ? 1.367 -10.025 5.594 1.00 97.75 100 LYS A C 1
ATOM 797 O O . LYS A 1 100 ? 0.565 -10.867 5.978 1.00 97.75 100 LYS A O 1
ATOM 802 N N . LEU A 1 101 ? 2.681 -10.234 5.535 1.00 97.44 101 LEU A N 1
ATOM 803 C CA . LEU A 1 101 ? 3.365 -11.473 5.906 1.00 97.44 101 LEU A CA 1
ATOM 804 C C . LEU A 1 101 ? 3.860 -11.507 7.363 1.00 97.44 101 LEU A C 1
ATOM 806 O O . LEU A 1 101 ? 4.579 -12.428 7.733 1.00 97.44 101 LEU A O 1
ATOM 810 N N . TYR A 1 102 ? 3.478 -10.533 8.197 1.00 97.38 102 TYR A N 1
ATOM 811 C CA . TYR A 1 102 ? 3.888 -10.437 9.608 1.00 97.38 102 TYR A CA 1
ATOM 812 C C . TYR A 1 102 ? 5.402 -10.266 9.843 1.00 97.38 102 TYR A C 1
ATOM 814 O O . TYR A 1 102 ? 5.905 -10.514 10.937 1.00 97.38 102 TYR A O 1
ATOM 822 N N . LEU A 1 103 ? 6.131 -9.774 8.839 1.00 98.19 103 LEU A N 1
ATOM 823 C CA . LEU A 1 103 ? 7.558 -9.446 8.903 1.00 98.19 103 LEU A CA 1
ATOM 824 C C . LEU A 1 103 ? 7.747 -7.968 9.278 1.00 98.19 103 LEU A C 1
ATOM 826 O O . LEU A 1 103 ? 8.209 -7.147 8.483 1.00 98.19 103 LEU A O 1
ATOM 830 N N . ASP A 1 104 ? 7.318 -7.615 10.490 1.00 97.69 104 ASP A N 1
ATOM 831 C CA . ASP A 1 104 ? 7.137 -6.218 10.908 1.00 97.69 104 ASP A CA 1
ATOM 832 C C . ASP A 1 104 ? 8.450 -5.429 10.985 1.00 97.69 104 ASP A C 1
ATOM 834 O O . ASP A 1 104 ? 8.487 -4.262 10.593 1.00 97.69 104 ASP A O 1
ATOM 838 N N . THR A 1 105 ? 9.543 -6.058 11.428 1.00 98.06 105 THR A N 1
ATOM 839 C CA . THR A 1 105 ? 10.866 -5.416 11.475 1.00 98.06 105 THR A CA 1
ATOM 840 C C . THR A 1 105 ? 11.299 -4.981 10.079 1.00 98.06 105 THR A C 1
ATOM 842 O O . THR A 1 105 ? 11.606 -3.811 9.855 1.00 98.06 105 THR A O 1
ATOM 845 N N . GLN A 1 106 ? 11.242 -5.899 9.113 1.00 98.50 106 GLN A N 1
ATOM 846 C CA . GLN A 1 106 ? 11.630 -5.638 7.730 1.00 98.50 106 GLN A CA 1
ATOM 847 C C . GLN A 1 106 ? 10.664 -4.650 7.066 1.00 98.50 106 GLN A C 1
ATOM 849 O O . GLN A 1 106 ? 11.087 -3.778 6.307 1.00 98.50 106 GLN A O 1
ATOM 854 N N . SER A 1 107 ? 9.366 -4.740 7.373 1.00 98.56 107 SER A N 1
ATOM 855 C CA . SER A 1 107 ? 8.379 -3.756 6.920 1.00 98.56 107 SER A CA 1
ATOM 856 C C . SER A 1 107 ? 8.750 -2.344 7.390 1.00 98.56 107 SER A C 1
ATOM 858 O O . SER A 1 107 ? 8.823 -1.412 6.584 1.00 98.56 107 SER A O 1
ATOM 860 N N . GLY A 1 108 ? 9.082 -2.198 8.677 1.00 98.31 108 GLY A N 1
ATOM 861 C CA . GLY A 1 108 ? 9.528 -0.940 9.268 1.00 98.31 108 GLY A CA 1
ATOM 862 C C . GLY A 1 108 ? 10.813 -0.398 8.639 1.00 98.31 108 GLY A C 1
ATOM 863 O O . GLY A 1 108 ? 10.906 0.803 8.377 1.00 98.31 108 GLY A O 1
ATOM 864 N N . GLU A 1 109 ? 11.785 -1.263 8.338 1.00 98.56 109 GLU A N 1
ATOM 865 C CA . GLU A 1 109 ? 13.024 -0.882 7.648 1.00 98.56 109 GLU A CA 1
ATOM 866 C C . GLU A 1 109 ? 12.750 -0.261 6.274 1.00 98.56 109 GLU A C 1
ATOM 868 O O . GLU A 1 109 ? 13.262 0.820 5.967 1.00 98.56 109 GLU A O 1
ATOM 873 N N . TYR A 1 110 ? 11.906 -0.893 5.455 1.00 98.56 110 TYR A N 1
ATOM 874 C CA . TYR A 1 110 ? 11.558 -0.360 4.137 1.00 98.56 110 TYR A CA 1
ATOM 875 C C . TYR A 1 110 ? 10.721 0.916 4.220 1.00 98.56 110 TYR A C 1
ATOM 877 O O . TYR A 1 110 ? 10.974 1.865 3.474 1.00 98.56 110 TYR A O 1
ATOM 885 N N . LEU A 1 111 ? 9.799 1.009 5.179 1.00 98.31 111 LEU A N 1
ATOM 886 C CA . LEU A 1 111 ? 9.046 2.240 5.403 1.00 98.31 111 LEU A CA 1
ATOM 887 C C . LEU A 1 111 ? 9.958 3.396 5.854 1.00 98.31 111 LEU A C 1
ATOM 889 O O . LEU A 1 111 ? 9.727 4.553 5.499 1.00 98.31 111 LEU A O 1
ATOM 893 N N . ASN A 1 112 ? 11.026 3.106 6.601 1.00 98.44 112 ASN A N 1
ATOM 894 C CA . ASN A 1 112 ? 12.036 4.098 6.963 1.00 98.44 112 ASN A CA 1
ATOM 895 C C . ASN A 1 112 ? 12.901 4.511 5.764 1.00 98.44 112 ASN A C 1
ATOM 897 O O . ASN A 1 112 ? 13.157 5.705 5.607 1.00 98.44 112 ASN A O 1
ATOM 901 N N . LYS A 1 113 ? 13.270 3.585 4.869 1.00 97.94 113 LYS A N 1
ATOM 902 C CA . LYS A 1 113 ? 13.929 3.930 3.592 1.00 97.94 113 LYS A CA 1
ATOM 903 C C . LYS A 1 113 ? 13.062 4.868 2.747 1.00 97.94 113 LYS A C 1
ATOM 905 O O . LYS A 1 113 ? 13.564 5.887 2.272 1.00 97.94 113 LYS A O 1
ATOM 910 N N . ALA A 1 114 ? 11.759 4.590 2.643 1.00 97.88 114 ALA A N 1
ATOM 911 C CA . ALA A 1 114 ? 10.797 5.473 1.979 1.00 97.88 114 ALA A CA 1
ATOM 912 C C . ALA A 1 114 ? 10.795 6.884 2.595 1.00 97.88 114 ALA A C 1
ATOM 914 O O . ALA A 1 114 ? 10.924 7.868 1.871 1.00 97.88 114 ALA A O 1
ATOM 915 N N . LYS A 1 115 ? 10.737 7.001 3.931 1.00 97.75 115 LYS A N 1
ATOM 916 C CA . LYS A 1 115 ? 10.804 8.297 4.641 1.00 97.75 115 LYS A CA 1
ATOM 917 C C . LYS A 1 115 ? 12.111 9.046 4.392 1.00 97.75 115 LYS A C 1
ATOM 919 O O . LYS A 1 115 ? 12.088 10.250 4.144 1.00 97.75 115 LYS A O 1
ATOM 924 N N . MET A 1 116 ? 13.245 8.349 4.471 1.00 97.00 116 MET A N 1
ATOM 925 C CA . MET A 1 116 ? 14.562 8.949 4.249 1.00 97.00 116 MET A CA 1
ATOM 926 C C . MET A 1 116 ? 14.664 9.525 2.837 1.00 97.00 116 MET A C 1
ATOM 928 O O . MET A 1 116 ? 15.152 10.639 2.660 1.00 97.00 116 MET A O 1
ATOM 932 N N . LEU A 1 117 ? 14.161 8.798 1.842 1.00 95.44 117 LEU A N 1
ATOM 933 C CA . LEU A 1 117 ? 14.192 9.226 0.451 1.00 95.44 117 LEU A CA 1
ATOM 934 C C . LEU A 1 117 ? 13.175 10.352 0.178 1.00 95.44 117 LEU A C 1
ATOM 936 O O . LEU A 1 117 ? 13.536 11.356 -0.429 1.00 95.44 117 LEU A O 1
ATOM 940 N N . ALA A 1 118 ? 11.967 10.272 0.746 1.00 96.12 118 ALA A N 1
ATOM 941 C CA . ALA A 1 118 ? 10.950 11.328 0.682 1.00 96.12 118 ALA A CA 1
ATOM 942 C C . ALA A 1 118 ? 11.410 12.658 1.301 1.00 96.12 118 ALA A C 1
ATOM 944 O O . ALA A 1 118 ? 10.942 13.732 0.919 1.00 96.12 118 ALA A O 1
ATOM 945 N N . SER A 1 119 ? 12.341 12.618 2.263 1.00 94.81 119 SER A N 1
ATOM 946 C CA . SER A 1 119 ? 12.887 13.838 2.864 1.00 94.81 119 SER A CA 1
ATOM 947 C C . SER A 1 119 ? 13.647 14.709 1.855 1.00 94.81 119 SER A C 1
ATOM 949 O O . SER A 1 119 ? 13.648 15.929 2.023 1.00 94.81 119 SER A O 1
ATOM 951 N N . LYS A 1 120 ? 14.182 14.089 0.792 1.00 93.19 120 LYS A N 1
ATOM 952 C CA . LYS A 1 120 ? 14.959 14.703 -0.295 1.00 93.19 120 LYS A CA 1
ATOM 953 C C . LYS A 1 120 ? 14.109 15.219 -1.465 1.00 93.19 120 LYS A C 1
ATOM 955 O O . LYS A 1 120 ? 14.673 15.741 -2.415 1.00 93.19 120 LYS A O 1
ATOM 960 N N . MET A 1 121 ? 12.789 15.025 -1.438 1.00 93.06 121 MET A N 1
ATOM 961 C CA . MET A 1 121 ? 11.900 15.495 -2.504 1.00 93.06 121 MET A CA 1
ATOM 962 C C . MET A 1 121 ? 11.508 16.959 -2.303 1.00 93.06 121 MET A C 1
ATOM 964 O O . MET A 1 121 ? 11.111 17.341 -1.197 1.00 93.06 121 MET A O 1
ATOM 968 N N . ASP A 1 122 ? 11.520 17.724 -3.392 1.00 88.19 122 ASP A N 1
ATOM 969 C CA . ASP A 1 122 ? 11.023 19.104 -3.425 1.00 88.19 122 ASP A CA 1
ATOM 970 C C . ASP A 1 122 ? 9.523 19.159 -3.759 1.00 88.19 122 ASP A C 1
ATOM 972 O O . ASP A 1 122 ? 8.740 19.811 -3.067 1.00 88.19 122 ASP A O 1
ATOM 976 N N . SER A 1 123 ? 9.093 18.420 -4.786 1.00 87.88 123 SER A N 1
ATOM 977 C CA . SER A 1 123 ? 7.696 18.297 -5.223 1.00 87.88 123 SER A CA 1
ATOM 978 C C . SER A 1 123 ? 7.090 16.952 -4.801 1.00 87.88 123 SER A C 1
ATOM 980 O O . SER A 1 123 ? 7.800 16.019 -4.438 1.00 87.88 123 SER A O 1
ATOM 982 N N . GLY A 1 124 ? 5.756 16.842 -4.756 1.00 86.00 124 GLY A N 1
ATOM 983 C CA . GLY A 1 124 ? 5.061 15.573 -4.458 1.00 86.00 124 GLY A CA 1
ATOM 984 C C . GLY A 1 124 ? 5.197 15.049 -3.017 1.00 86.00 124 GLY A C 1
ATOM 985 O O . GLY A 1 124 ? 4.493 14.123 -2.617 1.00 86.00 124 GLY A O 1
ATOM 986 N N . LYS A 1 125 ? 6.024 15.684 -2.179 1.00 90.69 125 LYS A N 1
ATOM 987 C CA . LYS A 1 125 ? 6.319 15.264 -0.801 1.00 90.69 125 LYS A CA 1
ATOM 988 C C . LYS A 1 125 ? 5.078 15.056 0.070 1.00 90.69 125 LYS A C 1
ATOM 990 O O . LYS A 1 125 ? 5.047 14.131 0.879 1.00 90.69 125 LYS A O 1
ATOM 995 N N . ASN A 1 126 ? 4.041 15.881 -0.088 1.00 91.94 126 ASN A N 1
ATOM 996 C CA . ASN A 1 126 ? 2.788 15.715 0.657 1.00 91.94 126 ASN A CA 1
ATOM 997 C C . ASN A 1 126 ? 2.050 14.428 0.274 1.00 91.94 126 ASN A C 1
ATOM 999 O O . ASN A 1 126 ? 1.580 13.724 1.166 1.00 91.94 126 ASN A O 1
ATOM 1003 N N . HIS A 1 127 ? 1.999 14.095 -1.019 1.00 93.19 127 HIS A N 1
ATOM 1004 C CA . HIS A 1 127 ? 1.399 12.850 -1.495 1.00 93.19 127 HIS A CA 1
ATOM 1005 C C . HIS A 1 127 ? 2.131 11.635 -0.920 1.00 93.19 127 HIS A C 1
ATOM 1007 O O . HIS A 1 127 ? 1.510 10.761 -0.316 1.00 93.19 127 HIS A O 1
ATOM 1013 N N . ILE A 1 128 ? 3.456 11.623 -1.039 1.00 95.94 128 ILE A N 1
ATOM 1014 C CA . ILE A 1 128 ? 4.293 10.536 -0.539 1.00 95.94 128 ILE A CA 1
ATOM 1015 C C . ILE A 1 128 ? 4.187 10.382 0.980 1.00 95.94 128 ILE A C 1
ATOM 1017 O O . ILE A 1 128 ? 4.002 9.277 1.490 1.00 95.94 128 ILE A O 1
ATOM 1021 N N . ASN A 1 129 ? 4.244 11.486 1.724 1.00 95.50 129 ASN A N 1
ATOM 1022 C CA . ASN A 1 129 ? 4.097 11.449 3.177 1.00 95.50 129 ASN A CA 1
ATOM 1023 C C . ASN A 1 129 ? 2.732 10.913 3.611 1.00 95.50 129 ASN A C 1
ATOM 1025 O O . ASN A 1 129 ? 2.644 10.275 4.660 1.00 95.50 129 ASN A O 1
ATOM 1029 N N . TYR A 1 130 ? 1.686 11.166 2.826 1.00 96.88 130 TYR A N 1
ATOM 1030 C CA . TYR A 1 130 ? 0.365 10.606 3.064 1.00 96.88 130 TYR A CA 1
ATOM 1031 C C . TYR A 1 130 ? 0.348 9.083 2.854 1.00 96.88 130 TYR A C 1
ATOM 1033 O O . TYR A 1 130 ? -0.162 8.364 3.708 1.00 96.88 130 TYR A O 1
ATOM 1041 N N . LEU A 1 131 ? 0.982 8.566 1.795 1.00 97.00 131 LEU A N 1
ATOM 1042 C CA . LEU A 1 131 ? 1.104 7.116 1.578 1.00 97.00 131 LEU A CA 1
ATOM 1043 C C . LEU A 1 131 ? 1.894 6.422 2.701 1.00 97.00 131 LEU A C 1
ATOM 1045 O O . LEU A 1 131 ? 1.482 5.377 3.202 1.00 97.00 131 LEU A O 1
ATOM 1049 N N . ILE A 1 132 ? 2.994 7.033 3.149 1.00 97.75 132 ILE A N 1
ATOM 1050 C CA . ILE A 1 132 ? 3.787 6.545 4.289 1.00 97.75 132 ILE A CA 1
ATOM 1051 C C . ILE A 1 132 ? 2.948 6.526 5.573 1.00 97.75 132 ILE A C 1
ATOM 1053 O O . ILE A 1 132 ? 3.038 5.583 6.362 1.00 97.75 132 ILE A O 1
ATOM 1057 N N . PHE A 1 133 ? 2.146 7.572 5.795 1.00 97.62 133 PHE A N 1
ATOM 1058 C CA . PHE A 1 133 ? 1.209 7.641 6.912 1.00 97.62 133 PHE A CA 1
ATOM 1059 C C . PHE A 1 133 ? 0.196 6.493 6.852 1.00 97.62 133 PHE A C 1
ATOM 1061 O O . PHE A 1 133 ? 0.075 5.761 7.832 1.00 97.62 133 PHE A O 1
ATOM 1068 N N . LEU A 1 134 ? -0.454 6.278 5.702 1.00 97.88 134 LEU A N 1
ATOM 1069 C CA . LEU A 1 134 ? -1.419 5.192 5.529 1.00 97.88 134 LEU A CA 1
ATOM 1070 C C . LEU A 1 134 ? -0.811 3.830 5.865 1.00 97.88 134 LEU A C 1
ATOM 1072 O O . LEU A 1 134 ? -1.414 3.050 6.600 1.00 97.88 134 LEU A O 1
ATOM 1076 N N . GLU A 1 135 ? 0.381 3.536 5.347 1.00 98.12 135 GLU A N 1
ATOM 1077 C CA . GLU A 1 135 ? 1.034 2.249 5.585 1.00 98.12 135 GLU A CA 1
ATOM 1078 C C . GLU A 1 135 ? 1.388 2.054 7.068 1.00 98.12 135 GLU A C 1
ATOM 1080 O O . GLU A 1 135 ? 1.081 1.005 7.638 1.00 98.12 135 GLU A O 1
ATOM 1085 N N . ARG A 1 136 ? 1.921 3.088 7.737 1.00 97.88 136 ARG A N 1
ATOM 1086 C CA . ARG A 1 136 ? 2.174 3.049 9.187 1.00 97.88 136 ARG A CA 1
ATOM 1087 C C . ARG A 1 136 ? 0.888 2.802 9.975 1.00 97.88 136 ARG A C 1
ATOM 1089 O O . ARG A 1 136 ? 0.863 1.934 10.845 1.00 97.88 136 ARG A O 1
ATOM 1096 N N . THR A 1 137 ? -0.176 3.545 9.685 1.00 98.06 137 THR A N 1
ATOM 1097 C CA . THR A 1 137 ? -1.450 3.403 10.397 1.00 98.06 137 THR A CA 1
ATOM 1098 C C . THR A 1 137 ? -2.057 2.023 10.168 1.00 98.06 137 THR A C 1
ATOM 1100 O O . THR A 1 137 ? -2.540 1.404 11.113 1.00 98.06 137 THR A O 1
ATOM 1103 N N . ASN A 1 138 ? -1.965 1.484 8.950 1.00 97.88 138 ASN A N 1
ATOM 1104 C CA . ASN A 1 138 ? -2.382 0.116 8.660 1.00 97.88 138 ASN A CA 1
ATOM 1105 C C . ASN A 1 138 ? -1.602 -0.915 9.484 1.00 97.88 138 ASN A C 1
ATOM 1107 O O . ASN A 1 138 ? -2.216 -1.842 10.004 1.00 97.88 138 ASN A O 1
ATOM 1111 N N . MET A 1 139 ? -0.286 -0.745 9.648 1.00 97.62 139 MET A N 1
ATOM 1112 C CA . MET A 1 139 ? 0.524 -1.594 10.529 1.00 97.62 139 MET A CA 1
ATOM 1113 C C . MET A 1 139 ? 0.023 -1.561 11.970 1.00 97.62 139 MET A C 1
ATOM 1115 O O . MET A 1 139 ? -0.227 -2.612 12.554 1.00 97.62 139 MET A O 1
ATOM 1119 N N . LEU A 1 140 ? -0.192 -0.365 12.520 1.00 97.88 140 LEU A N 1
ATOM 1120 C CA . LEU A 1 140 ? -0.688 -0.205 13.886 1.00 97.88 140 LEU A CA 1
ATOM 1121 C C . LEU A 1 140 ? -2.057 -0.877 14.071 1.00 97.88 140 LEU A C 1
ATOM 1123 O O . LEU A 1 140 ? -2.259 -1.609 15.038 1.00 97.88 140 LEU A O 1
ATOM 1127 N N . LEU A 1 141 ? -2.979 -0.697 13.121 1.00 97.50 141 LEU A N 1
ATOM 1128 C CA . LEU A 1 141 ? -4.313 -1.305 13.165 1.00 97.50 141 LEU A CA 1
ATOM 1129 C C . LEU A 1 141 ? -4.290 -2.832 13.001 1.00 97.50 141 LEU A C 1
ATOM 1131 O O . LEU A 1 141 ? -5.081 -3.528 13.643 1.00 97.50 141 LEU A O 1
ATOM 1135 N N . ASP A 1 142 ? -3.400 -3.364 12.162 1.00 96.44 142 ASP A N 1
ATOM 1136 C CA . ASP A 1 142 ? -3.235 -4.809 11.958 1.00 96.44 142 ASP A CA 1
ATOM 1137 C C . ASP A 1 142 ? -2.573 -5.499 13.164 1.00 96.44 142 ASP A C 1
ATOM 1139 O O . ASP A 1 142 ? -2.697 -6.715 13.317 1.00 96.44 142 ASP A O 1
ATOM 1143 N N . ARG A 1 143 ? -1.880 -4.737 14.021 1.00 96.44 143 ARG A N 1
ATOM 1144 C CA . ARG A 1 143 ? -1.238 -5.206 15.263 1.00 96.44 143 ARG A CA 1
ATOM 1145 C C . ARG A 1 143 ? -1.960 -4.771 16.535 1.00 96.44 143 ARG A C 1
ATOM 1147 O O . ARG A 1 143 ? -1.433 -4.948 17.623 1.00 96.44 143 ARG A O 1
ATOM 1154 N N . LEU A 1 144 ? -3.179 -4.246 16.401 1.00 95.75 144 LEU A N 1
ATOM 1155 C CA . LEU A 1 144 ? -4.037 -3.815 17.512 1.00 95.75 144 LEU A CA 1
ATOM 1156 C C . LEU A 1 144 ? -3.465 -2.665 18.363 1.00 95.75 144 LEU A C 1
ATOM 1158 O O . LEU A 1 144 ? -4.015 -2.354 19.420 1.00 95.75 144 LEU A O 1
ATOM 1162 N N . ASN A 1 145 ? -2.464 -1.939 17.860 1.00 97.06 145 ASN A N 1
ATOM 1163 C CA . ASN A 1 145 ? -1.938 -0.702 18.450 1.00 97.06 145 ASN A CA 1
ATOM 1164 C C . ASN A 1 145 ? -2.870 0.488 18.136 1.00 97.06 145 ASN A C 1
ATOM 1166 O O . ASN A 1 145 ? -2.469 1.525 17.606 1.00 97.06 145 ASN A O 1
ATOM 1170 N N . THR A 1 146 ? -4.161 0.318 18.428 1.00 95.94 146 THR A N 1
ATOM 1171 C CA . THR A 1 146 ? -5.252 1.188 17.956 1.00 95.94 146 THR A CA 1
ATOM 1172 C C . THR A 1 146 ? -5.162 2.605 18.524 1.00 95.94 146 THR A C 1
ATOM 1174 O O . THR A 1 146 ? -5.459 3.571 17.825 1.00 95.94 146 THR A O 1
ATOM 1177 N N . ASN A 1 147 ? -4.700 2.758 19.768 1.00 95.19 147 ASN A N 1
ATOM 1178 C CA . ASN A 1 147 ? -4.542 4.076 20.389 1.00 95.19 147 ASN A CA 1
ATOM 1179 C C . ASN A 1 147 ? -3.486 4.922 19.662 1.00 95.19 147 ASN A C 1
ATOM 1181 O O . ASN A 1 147 ? -3.733 6.090 19.366 1.00 95.19 147 ASN A O 1
ATOM 1185 N N . GLU A 1 148 ? -2.345 4.323 19.314 1.00 96.44 148 GLU A N 1
ATOM 1186 C CA . GLU A 1 148 ? -1.305 4.988 18.522 1.00 96.44 148 GLU A CA 1
ATOM 1187 C C . GLU A 1 148 ? -1.808 5.325 17.116 1.00 96.44 148 GLU A C 1
ATOM 1189 O O . GLU A 1 148 ? -1.600 6.440 16.639 1.00 96.44 148 GLU A O 1
ATOM 1194 N N . ALA A 1 149 ? -2.547 4.407 16.482 1.00 97.12 149 ALA A N 1
ATOM 1195 C CA . ALA A 1 149 ? -3.163 4.651 15.180 1.00 97.12 149 ALA A CA 1
ATOM 1196 C C . ALA A 1 149 ? -4.104 5.869 15.207 1.00 97.12 149 ALA A C 1
ATOM 1198 O O . ALA A 1 149 ? -4.095 6.681 14.286 1.00 97.12 149 ALA A O 1
ATOM 1199 N N . ILE A 1 150 ? -4.892 6.036 16.273 1.00 95.25 150 ILE A N 1
ATOM 1200 C CA . ILE A 1 150 ? -5.815 7.170 16.424 1.00 95.25 150 ILE A CA 1
ATOM 1201 C C . ILE A 1 150 ? -5.073 8.488 16.641 1.00 95.25 150 ILE A C 1
ATOM 1203 O O . ILE A 1 150 ? -5.497 9.516 16.108 1.00 95.25 150 ILE A O 1
ATOM 1207 N N . LEU A 1 151 ? -3.977 8.481 17.402 1.00 94.88 151 LEU A N 1
ATOM 1208 C CA . LEU A 1 151 ? -3.126 9.663 17.552 1.00 94.88 151 LEU A CA 1
ATOM 1209 C C . LEU A 1 151 ? -2.533 10.084 16.200 1.00 94.88 151 LEU A C 1
ATOM 1211 O O . LEU A 1 151 ? -2.605 11.260 15.833 1.00 94.88 151 LEU A O 1
ATOM 1215 N N . ASP A 1 152 ? -2.033 9.123 15.423 1.00 94.62 152 ASP A N 1
ATOM 1216 C CA . ASP A 1 152 ? -1.543 9.366 14.064 1.00 94.62 152 ASP A CA 1
ATOM 1217 C C . ASP A 1 152 ? -2.650 9.930 13.160 1.00 94.62 152 ASP A C 1
ATOM 1219 O O . ASP A 1 152 ? -2.447 10.941 12.491 1.00 94.62 152 ASP A O 1
ATOM 1223 N N . ILE A 1 153 ? -3.848 9.338 13.178 1.00 95.88 153 ILE A N 1
ATOM 1224 C CA . ILE A 1 153 ? -4.995 9.807 12.386 1.00 95.88 153 ILE A CA 1
ATOM 1225 C C . ILE A 1 153 ? -5.341 11.261 12.732 1.00 95.88 153 ILE A C 1
ATOM 1227 O O . ILE A 1 153 ? -5.432 12.098 11.836 1.00 95.88 153 ILE A O 1
ATOM 1231 N N . ARG A 1 154 ? -5.476 11.597 14.020 1.00 91.88 154 ARG A N 1
ATOM 1232 C CA . ARG A 1 154 ? -5.838 12.958 14.458 1.00 91.88 154 ARG A CA 1
ATOM 1233 C C . ARG A 1 154 ? -4.807 14.000 14.038 1.00 91.88 154 ARG A C 1
ATOM 1235 O O . ARG A 1 154 ? -5.174 15.082 13.593 1.00 91.88 154 ARG A O 1
ATOM 1242 N N . THR A 1 155 ? -3.521 13.679 14.159 1.00 92.19 155 THR A N 1
ATOM 1243 C CA . THR A 1 155 ? -2.448 14.596 13.742 1.00 92.19 155 THR A CA 1
ATOM 1244 C C . THR A 1 155 ? -2.363 14.737 12.220 1.00 92.19 155 THR A C 1
ATOM 1246 O O . THR A 1 155 ? -1.998 15.799 11.714 1.00 92.19 155 THR A O 1
ATOM 1249 N N . SER A 1 156 ? -2.740 13.693 11.478 1.00 92.56 156 SER A N 1
ATOM 1250 C CA . SER A 1 156 ? -2.718 13.685 10.015 1.00 92.56 156 SER A CA 1
ATOM 1251 C C . SER A 1 156 ? -3.822 14.531 9.367 1.00 92.56 156 SER A C 1
ATOM 1253 O O . SER A 1 156 ? -3.604 15.045 8.273 1.00 92.56 156 SER A O 1
ATOM 1255 N N . GLU A 1 157 ? -4.963 14.731 10.042 1.00 87.44 157 GLU A N 1
ATOM 1256 C CA . GLU A 1 157 ? -6.115 15.476 9.505 1.00 87.44 157 GLU A CA 1
ATOM 1257 C C . GLU A 1 157 ? -5.738 16.915 9.143 1.00 87.44 157 GLU A C 1
ATOM 1259 O O . GLU A 1 157 ? -5.990 17.369 8.031 1.00 87.44 157 GLU A O 1
ATOM 1264 N N . ILE A 1 158 ? -5.045 17.597 10.059 1.00 89.88 158 ILE A N 1
ATOM 1265 C CA . ILE A 1 158 ? -4.542 18.960 9.849 1.00 89.88 158 ILE A CA 1
ATOM 1266 C C . ILE A 1 158 ? -3.405 18.947 8.823 1.00 89.88 158 ILE A C 1
ATOM 1268 O O . ILE A 1 158 ? -3.343 19.786 7.929 1.00 89.88 158 ILE A O 1
ATOM 1272 N N . LYS A 1 159 ? -2.498 17.968 8.927 1.00 93.75 159 LYS A N 1
ATOM 1273 C CA . LYS A 1 159 ? -1.308 17.882 8.072 1.00 93.75 159 LYS A CA 1
ATOM 1274 C C . LYS A 1 159 ? -1.649 17.692 6.591 1.00 93.75 159 LYS A C 1
ATOM 1276 O O . LYS A 1 159 ? -0.922 18.194 5.736 1.00 93.75 159 LYS A O 1
ATOM 1281 N N . PHE A 1 160 ? -2.709 16.947 6.288 1.00 95.56 160 PHE A N 1
ATOM 1282 C CA . PHE A 1 160 ? -3.089 16.587 4.923 1.00 95.56 160 PHE A CA 1
ATOM 1283 C C . PHE A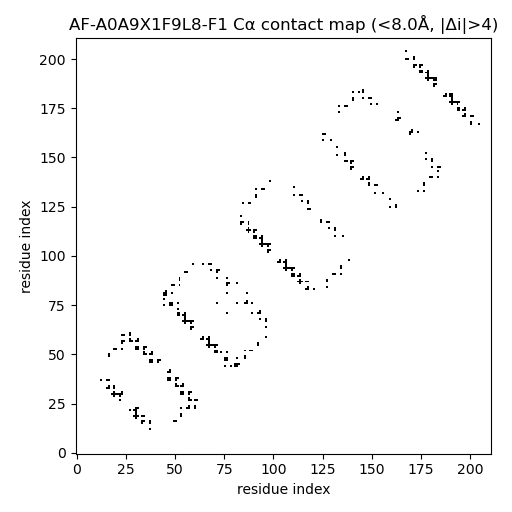 1 160 ? -4.392 17.244 4.461 1.00 95.56 160 PHE A C 1
ATOM 1285 O O . PHE A 1 160 ? -4.894 16.869 3.408 1.00 95.56 160 PHE A O 1
ATOM 1292 N N . GLU A 1 161 ? -4.913 18.242 5.180 1.00 93.44 161 GLU A N 1
ATOM 1293 C CA . GLU A 1 161 ? -6.215 18.863 4.897 1.00 93.44 161 GLU A CA 1
ATOM 1294 C C . GLU A 1 161 ? -6.385 19.248 3.416 1.00 93.44 161 GLU A C 1
ATOM 1296 O O . GLU A 1 161 ? -7.338 18.820 2.767 1.00 93.44 161 GLU A O 1
ATOM 1301 N N . THR A 1 162 ? -5.433 19.998 2.851 1.00 93.38 162 THR A N 1
ATOM 1302 C CA . THR A 1 162 ? -5.477 20.418 1.440 1.00 93.38 162 THR A CA 1
ATOM 1303 C C . THR A 1 162 ? -5.429 19.236 0.473 1.00 93.38 162 THR A C 1
ATOM 1305 O O . THR A 1 162 ? -6.106 19.250 -0.548 1.00 93.38 162 THR A O 1
ATOM 1308 N N . LEU A 1 163 ? -4.635 18.206 0.783 1.00 93.75 163 LEU A N 1
ATOM 1309 C CA . LEU A 1 163 ? -4.525 17.010 -0.055 1.00 93.75 163 LEU A CA 1
ATOM 1310 C C . LEU A 1 163 ? -5.841 16.229 -0.059 1.00 93.75 163 LEU A C 1
ATOM 1312 O O . LEU A 1 163 ? -6.296 15.820 -1.119 1.00 93.75 163 LEU A O 1
ATOM 1316 N N . LEU A 1 164 ? -6.450 16.055 1.115 1.00 93.94 164 LEU A N 1
ATOM 1317 C CA . LEU A 1 164 ? -7.706 15.327 1.274 1.00 93.94 164 LEU A CA 1
ATOM 1318 C C . LEU A 1 164 ? -8.866 16.057 0.587 1.00 93.94 164 LEU A C 1
ATOM 1320 O O . LEU A 1 164 ? -9.671 15.414 -0.066 1.00 93.94 164 LEU A O 1
ATOM 1324 N N . LYS A 1 165 ? -8.919 17.393 0.649 1.00 92.44 165 LYS A N 1
ATOM 1325 C CA . LYS A 1 165 ? -9.966 18.175 -0.037 1.00 92.44 165 LYS A CA 1
ATOM 1326 C C . LYS A 1 165 ? -9.897 18.100 -1.563 1.00 92.44 165 LYS A C 1
ATOM 1328 O O . LYS A 1 165 ? -10.921 18.248 -2.221 1.00 92.44 165 LYS A O 1
ATOM 1333 N N . ASN A 1 166 ? -8.701 17.921 -2.119 1.00 91.75 166 ASN A N 1
ATOM 1334 C CA . ASN A 1 166 ? -8.474 17.998 -3.563 1.00 91.75 166 ASN A CA 1
ATOM 1335 C C . ASN A 1 166 ? -8.431 16.625 -4.248 1.00 91.75 166 ASN A C 1
ATOM 1337 O O . ASN A 1 166 ? -8.372 16.567 -5.473 1.00 91.75 166 ASN A O 1
ATOM 1341 N N . ASP A 1 167 ? -8.425 15.532 -3.485 1.00 90.75 167 ASP A N 1
ATOM 1342 C CA . ASP A 1 167 ? -8.249 14.184 -4.012 1.00 90.75 167 ASP A CA 1
ATOM 1343 C C . ASP A 1 167 ? -9.203 13.203 -3.325 1.00 90.75 167 ASP A C 1
ATOM 1345 O O . ASP A 1 167 ? -8.970 12.737 -2.205 1.00 90.75 167 ASP A O 1
ATOM 1349 N N . VAL A 1 168 ? -10.286 12.887 -4.036 1.00 90.75 168 VAL A N 1
ATOM 1350 C CA . VAL A 1 168 ? -11.382 12.038 -3.551 1.00 90.75 168 VAL A CA 1
ATOM 1351 C C . VAL A 1 168 ? -10.899 10.637 -3.176 1.00 90.75 168 VAL A C 1
ATOM 1353 O O . VAL A 1 168 ? -11.376 10.065 -2.196 1.00 90.75 168 VAL A O 1
ATOM 1356 N N . ASP A 1 169 ? -9.937 10.072 -3.908 1.00 88.69 169 ASP A N 1
ATOM 1357 C CA . ASP A 1 169 ? -9.432 8.730 -3.616 1.00 88.69 169 ASP A CA 1
ATOM 1358 C C . ASP A 1 169 ? -8.618 8.710 -2.317 1.00 88.69 169 ASP A C 1
ATOM 1360 O O . ASP A 1 169 ? -8.732 7.767 -1.523 1.00 88.69 169 ASP A O 1
ATOM 1364 N N . LYS A 1 170 ? -7.843 9.768 -2.053 1.00 92.75 170 LYS A N 1
ATOM 1365 C CA . LYS A 1 170 ? -7.120 9.942 -0.783 1.00 92.75 170 LYS A CA 1
ATOM 1366 C C . LYS A 1 170 ? -8.071 10.252 0.367 1.00 92.75 170 LYS A C 1
ATOM 1368 O O . LYS A 1 170 ? -7.909 9.700 1.455 1.00 92.75 170 LYS A O 1
ATOM 1373 N N . GLU A 1 171 ? -9.096 11.068 0.154 1.00 94.94 171 GLU A N 1
ATOM 1374 C CA . GLU A 1 171 ? -10.120 11.288 1.178 1.00 94.94 171 GLU A CA 1
ATOM 1375 C C . GLU A 1 171 ? -10.833 9.978 1.541 1.00 94.94 171 GLU A C 1
ATOM 1377 O O . GLU A 1 171 ? -10.966 9.631 2.718 1.00 94.94 171 GLU A O 1
ATOM 1382 N N . ARG A 1 172 ? -11.188 9.178 0.531 1.00 93.88 172 ARG A N 1
ATOM 1383 C CA . ARG A 1 172 ? -11.815 7.868 0.719 1.00 93.88 172 ARG A CA 1
ATOM 1384 C C . ARG A 1 172 ? -10.912 6.907 1.491 1.00 93.88 172 ARG A C 1
ATOM 1386 O O . ARG A 1 172 ? -11.367 6.274 2.443 1.00 93.88 172 ARG A O 1
ATOM 1393 N N . ALA A 1 173 ? -9.632 6.809 1.128 1.00 94.12 173 ALA A N 1
ATOM 1394 C CA . ALA A 1 173 ? -8.671 5.976 1.853 1.00 94.12 173 ALA A CA 1
ATOM 1395 C C . ALA A 1 173 ? -8.489 6.434 3.313 1.00 94.12 173 ALA A C 1
ATOM 1397 O O . ALA A 1 173 ? -8.371 5.603 4.217 1.00 94.12 173 ALA A O 1
ATOM 1398 N N . TYR A 1 174 ? -8.534 7.747 3.558 1.00 96.56 174 TYR A N 1
ATOM 1399 C CA . TYR A 1 174 ? -8.466 8.319 4.899 1.00 96.56 174 TYR A CA 1
ATOM 1400 C C . TYR A 1 174 ? -9.704 7.977 5.746 1.00 96.56 174 TYR A C 1
ATOM 1402 O O . TYR A 1 174 ? -9.577 7.581 6.907 1.00 96.56 174 TYR A O 1
ATOM 1410 N N . TYR A 1 175 ? -10.912 8.054 5.185 1.00 96.62 175 TYR A N 1
ATOM 1411 C CA . TYR A 1 175 ? -12.115 7.631 5.907 1.00 96.62 175 TYR A CA 1
ATOM 1412 C C . TYR A 1 175 ? -12.143 6.130 6.182 1.00 96.62 175 TYR A C 1
ATOM 1414 O O . TYR A 1 175 ? -12.555 5.733 7.273 1.00 96.62 175 TYR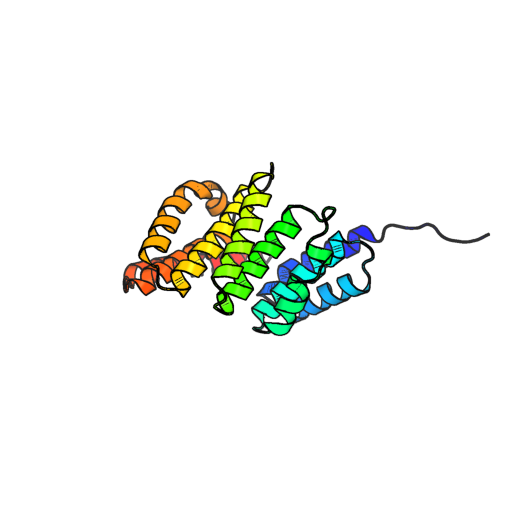 A O 1
ATOM 1422 N N . LEU A 1 176 ? -11.611 5.306 5.278 1.00 95.50 176 LEU A N 1
ATOM 1423 C CA . LEU A 1 176 ? -11.517 3.868 5.504 1.00 95.50 176 LEU A CA 1
ATOM 1424 C C . LEU A 1 176 ? -10.612 3.521 6.699 1.00 95.50 176 LEU A C 1
ATOM 1426 O O . LEU A 1 176 ? -10.963 2.665 7.508 1.00 95.50 176 LEU A O 1
ATOM 1430 N N . ILE A 1 177 ? -9.467 4.192 6.879 1.00 96.75 177 ILE A N 1
ATOM 1431 C CA . ILE A 1 177 ? -8.634 3.944 8.071 1.00 96.75 177 ILE A CA 1
ATOM 1432 C C . ILE A 1 177 ? -9.297 4.449 9.364 1.00 96.75 177 ILE A C 1
ATOM 1434 O O . ILE A 1 177 ? -9.107 3.829 10.411 1.00 96.75 177 ILE A O 1
ATOM 1438 N N . LYS A 1 178 ? -10.106 5.523 9.309 1.00 97.31 178 LYS A N 1
ATOM 1439 C CA . LYS A 1 178 ? -10.893 6.004 10.461 1.00 97.31 178 LYS A CA 1
ATOM 1440 C C . LYS A 1 178 ? -11.957 4.988 10.849 1.00 97.31 178 LYS A C 1
ATOM 1442 O O . LYS A 1 178 ? -12.048 4.645 12.024 1.00 97.31 178 LYS A O 1
ATOM 1447 N N . GLU A 1 179 ? -12.715 4.488 9.875 1.00 97.19 179 GLU A N 1
ATOM 1448 C CA . GLU A 1 179 ? -13.698 3.419 10.071 1.00 97.19 179 GLU A CA 1
ATOM 1449 C C . GLU A 1 179 ? -13.055 2.234 10.796 1.00 97.19 179 GLU A C 1
ATOM 1451 O O . GLU A 1 179 ? -13.480 1.894 11.902 1.00 97.19 179 GLU A O 1
ATOM 1456 N N . ARG A 1 180 ? -11.952 1.705 10.254 1.00 97.00 180 ARG A N 1
ATOM 1457 C CA . ARG A 1 180 ? -11.229 0.574 10.847 1.00 97.00 180 ARG A CA 1
ATOM 1458 C C . ARG A 1 180 ? -10.756 0.863 12.270 1.00 97.00 180 ARG A C 1
ATOM 1460 O O . ARG A 1 180 ? -10.883 0.003 13.138 1.00 97.00 180 ARG A O 1
ATOM 1467 N N . ALA A 1 181 ? -10.214 2.053 12.529 1.00 97.19 181 ALA A N 1
ATOM 1468 C CA . ALA A 1 181 ? -9.745 2.436 13.860 1.00 97.19 181 ALA A CA 1
ATOM 1469 C C . ALA A 1 181 ? -10.884 2.481 14.891 1.00 97.19 181 ALA A C 1
ATOM 1471 O O . ALA A 1 181 ? -10.752 1.932 15.985 1.00 97.19 181 ALA A O 1
ATOM 1472 N N . PHE A 1 182 ? -12.020 3.085 14.539 1.00 96.56 182 PHE A N 1
ATOM 1473 C CA . PHE A 1 182 ? -13.178 3.163 15.431 1.00 96.56 182 PHE A CA 1
ATOM 1474 C C . PHE A 1 182 ? -13.863 1.810 15.623 1.00 96.56 182 PHE A C 1
ATOM 1476 O O . PHE A 1 182 ? -14.272 1.490 16.739 1.00 96.56 182 PHE A O 1
ATOM 1483 N N . ASN A 1 183 ? -13.903 0.982 14.578 1.00 96.06 183 ASN A N 1
ATOM 1484 C CA . ASN A 1 183 ? -14.384 -0.392 14.660 1.00 96.06 183 ASN A CA 1
ATOM 1485 C C . ASN A 1 183 ? -13.563 -1.205 15.679 1.00 96.06 183 ASN A C 1
ATOM 1487 O O . ASN A 1 183 ? -14.129 -1.841 16.566 1.00 96.06 183 ASN A O 1
ATOM 1491 N N . ARG A 1 184 ? -12.225 -1.090 15.644 1.00 94.31 184 ARG A N 1
ATOM 1492 C CA . ARG A 1 184 ? -11.316 -1.743 16.608 1.00 94.31 184 ARG A CA 1
ATOM 1493 C C . ARG A 1 184 ? -11.520 -1.293 18.057 1.00 94.31 184 ARG A C 1
ATOM 1495 O O . ARG A 1 184 ? -11.261 -2.078 18.964 1.00 94.31 184 ARG A O 1
ATOM 1502 N N . LEU A 1 185 ? -12.000 -0.070 18.285 1.00 94.25 185 LEU A N 1
ATOM 1503 C CA . LEU A 1 185 ? -12.380 0.422 19.615 1.00 94.25 185 LEU A CA 1
ATOM 1504 C C . LEU A 1 185 ? -13.814 0.054 20.029 1.00 94.25 185 LEU A C 1
ATOM 1506 O O . LEU A 1 185 ? -14.275 0.515 21.071 1.00 94.25 185 LEU A O 1
ATOM 1510 N N . SER A 1 186 ? -14.543 -0.731 19.228 1.00 95.56 186 SER A N 1
ATOM 1511 C CA . SER A 1 186 ? -15.983 -0.974 19.411 1.00 95.56 186 SER A CA 1
ATOM 1512 C C . SER A 1 186 ? -16.831 0.310 19.416 1.00 95.56 186 SER A C 1
ATOM 1514 O O . SER A 1 186 ? -17.947 0.330 19.931 1.00 95.56 186 SER A O 1
ATOM 1516 N N . GLN A 1 187 ? -16.324 1.400 18.829 1.00 96.31 187 GLN A N 1
ATOM 1517 C CA . GLN A 1 187 ? -17.054 2.657 18.650 1.00 96.31 187 GLN A CA 1
ATOM 1518 C C . GLN A 1 187 ? -17.844 2.596 17.340 1.00 96.31 187 GLN A C 1
ATOM 1520 O O . GLN A 1 187 ? -17.528 3.285 16.367 1.00 96.31 187 GLN A O 1
ATOM 1525 N N . TYR A 1 188 ? -18.845 1.716 17.305 1.00 96.31 188 TYR A N 1
ATOM 1526 C CA . TYR A 1 188 ? -19.549 1.346 16.076 1.00 96.31 188 TYR A CA 1
ATOM 1527 C C . TYR A 1 188 ? -20.290 2.512 15.419 1.00 96.31 188 TYR A C 1
ATOM 1529 O O . TYR A 1 188 ? -20.264 2.607 14.196 1.00 96.31 188 TYR A O 1
ATOM 1537 N N . ASP A 1 189 ? -20.856 3.440 16.195 1.00 96.56 189 ASP A N 1
ATOM 1538 C CA . ASP A 1 189 ? -21.513 4.634 15.645 1.00 96.56 189 ASP A CA 1
ATOM 1539 C C . ASP A 1 189 ? -20.524 5.491 14.842 1.00 96.56 189 ASP A C 1
ATOM 1541 O O . ASP A 1 189 ? -20.780 5.858 13.694 1.00 96.56 189 ASP A O 1
ATOM 1545 N N . SER A 1 190 ? -19.339 5.743 15.407 1.00 95.94 190 SER A N 1
ATOM 1546 C CA . SER A 1 190 ? -18.262 6.463 14.721 1.00 95.94 190 SER A CA 1
ATOM 1547 C C . SER A 1 190 ? -17.774 5.700 13.492 1.00 95.94 190 SER A C 1
ATOM 1549 O O . SER A 1 190 ? -17.588 6.300 12.435 1.00 95.94 190 SER A O 1
ATOM 1551 N N . ALA A 1 191 ? -17.585 4.382 13.604 1.00 96.75 191 ALA A N 1
ATOM 1552 C CA . ALA A 1 191 ? -17.180 3.551 12.473 1.00 96.75 191 ALA A CA 1
ATOM 1553 C C . ALA A 1 191 ? -18.203 3.638 11.328 1.00 96.75 191 ALA A C 1
ATOM 1555 O O . ALA A 1 191 ? -17.827 3.892 10.184 1.00 96.75 191 ALA A O 1
ATOM 1556 N N . PHE A 1 192 ? -19.495 3.544 11.647 1.00 97.00 192 PHE A N 1
ATOM 1557 C CA . PHE A 1 192 ? -20.590 3.642 10.685 1.00 97.00 192 PHE A CA 1
ATOM 1558 C C . PHE A 1 192 ? -20.636 5.004 9.980 1.00 97.00 192 PHE A C 1
ATOM 1560 O O . PHE A 1 192 ? -20.834 5.065 8.766 1.00 97.00 192 PHE A O 1
ATOM 1567 N N . VAL A 1 193 ? -20.375 6.103 10.698 1.00 97.69 193 VAL A N 1
ATOM 1568 C CA . VAL A 1 193 ? -20.256 7.440 10.090 1.00 97.69 193 VAL A CA 1
ATOM 1569 C C . VAL A 1 193 ? -19.166 7.463 9.015 1.00 97.69 193 VAL A C 1
ATOM 1571 O O . VAL A 1 193 ? -19.409 7.938 7.904 1.00 97.69 193 VAL A O 1
ATOM 1574 N N . TYR A 1 194 ? -17.971 6.945 9.305 1.00 96.75 194 TYR A N 1
ATOM 1575 C CA . TYR A 1 194 ? -16.869 6.953 8.335 1.00 96.75 194 TYR A CA 1
ATOM 1576 C C . TYR A 1 194 ? -17.047 5.929 7.210 1.00 96.75 194 TYR A C 1
ATOM 1578 O O . TYR A 1 194 ? -16.623 6.191 6.083 1.00 96.75 194 TYR A O 1
ATOM 1586 N N . MET A 1 195 ? -17.739 4.819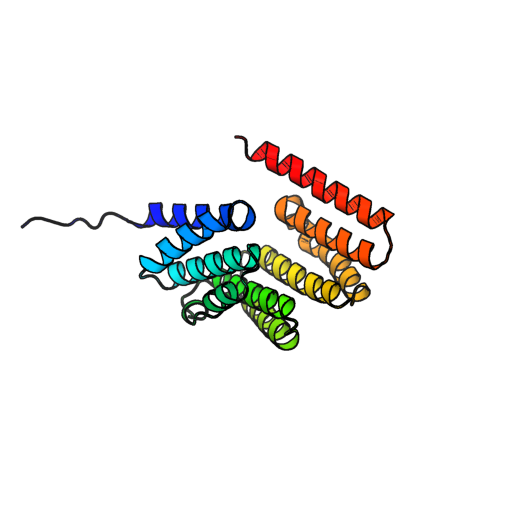 7.468 1.00 95.62 195 MET A N 1
ATOM 1587 C CA . MET A 1 195 ? -18.169 3.887 6.427 1.00 95.62 195 MET A CA 1
ATOM 1588 C C . MET A 1 195 ? -19.094 4.579 5.4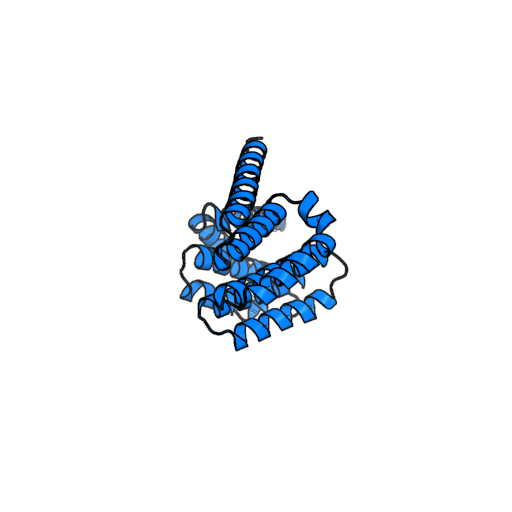16 1.00 95.62 195 MET A C 1
ATOM 1590 O O . MET A 1 195 ? -18.853 4.486 4.213 1.00 95.62 195 MET A O 1
ATOM 1594 N N . ASN A 1 196 ? -20.102 5.323 5.886 1.00 96.12 196 ASN A N 1
ATOM 1595 C CA . ASN A 1 196 ? -21.005 6.062 5.000 1.00 96.12 196 ASN A CA 1
ATOM 1596 C C . ASN A 1 196 ? -20.255 7.122 4.193 1.00 96.12 196 ASN A C 1
ATOM 1598 O O . ASN A 1 196 ? -20.364 7.124 2.974 1.00 96.12 196 ASN A O 1
ATOM 1602 N N . LYS A 1 197 ? -19.384 7.919 4.827 1.00 95.44 197 LYS A N 1
ATOM 1603 C CA . LYS A 1 197 ? -18.543 8.885 4.098 1.00 95.44 197 LYS A CA 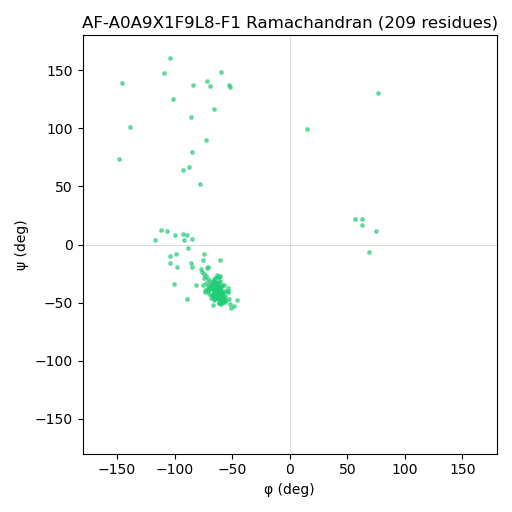1
ATOM 1604 C C . LYS A 1 197 ? -17.686 8.225 3.013 1.00 95.44 197 LYS A C 1
ATOM 1606 O O . LYS A 1 197 ? -17.547 8.763 1.921 1.00 95.44 197 LYS A O 1
ATOM 1611 N N . THR A 1 198 ? -17.129 7.046 3.293 1.00 93.44 198 THR A N 1
ATOM 1612 C CA . THR A 1 198 ? -16.351 6.272 2.310 1.00 93.44 198 THR A CA 1
ATOM 1613 C C . THR A 1 198 ? -17.221 5.850 1.120 1.00 93.44 198 THR A C 1
ATOM 1615 O O . THR A 1 198 ? -16.782 5.949 -0.028 1.00 93.44 198 THR A O 1
ATOM 1618 N N . ARG A 1 199 ? -18.453 5.392 1.380 1.00 90.81 199 ARG A N 1
ATOM 1619 C CA . ARG A 1 199 ? -19.418 4.998 0.343 1.00 90.81 199 ARG A CA 1
ATOM 1620 C C . ARG A 1 199 ? -19.872 6.192 -0.495 1.00 90.81 199 ARG A C 1
ATOM 1622 O O . ARG A 1 199 ? -19.876 6.088 -1.717 1.00 90.81 199 ARG A O 1
ATOM 1629 N N . ASP A 1 200 ? -20.194 7.313 0.137 1.00 91.88 200 ASP A N 1
ATOM 1630 C CA . ASP A 1 200 ? -20.692 8.506 -0.552 1.00 91.88 200 ASP A CA 1
ATOM 1631 C C . ASP A 1 200 ? -19.632 9.044 -1.541 1.00 91.88 200 ASP A C 1
ATOM 1633 O O . ASP A 1 200 ? -19.941 9.376 -2.686 1.00 91.88 200 ASP A O 1
ATOM 1637 N N . LEU A 1 201 ? -18.345 9.010 -1.163 1.00 89.38 201 LEU A N 1
ATOM 1638 C CA . LEU A 1 201 ? -17.237 9.342 -2.071 1.00 89.38 201 LEU A CA 1
ATOM 1639 C C . LEU A 1 201 ? -17.067 8.337 -3.224 1.00 89.38 201 LEU A C 1
ATOM 1641 O O . LEU A 1 201 ? -16.656 8.715 -4.323 1.00 89.38 201 LEU A O 1
ATOM 1645 N N . LEU A 1 202 ? -17.379 7.054 -3.011 1.00 82.12 202 LEU A N 1
ATOM 1646 C CA . LEU A 1 202 ? -17.347 6.052 -4.079 1.00 82.12 202 LEU A CA 1
ATOM 1647 C C . LEU A 1 202 ? -18.408 6.349 -5.149 1.00 82.12 202 LEU A C 1
ATOM 1649 O O . LEU A 1 202 ? -18.127 6.214 -6.340 1.00 82.12 202 LEU A O 1
ATOM 1653 N N . GLU A 1 203 ? -19.601 6.780 -4.745 1.00 76.38 203 GLU A N 1
ATOM 1654 C CA . GLU A 1 203 ? -20.680 7.150 -5.666 1.00 76.38 203 GLU A CA 1
ATOM 1655 C C . GLU A 1 203 ? -20.321 8.390 -6.496 1.00 76.38 203 GLU A C 1
ATOM 1657 O O . GLU A 1 203 ? -20.479 8.369 -7.718 1.00 76.38 203 GLU A O 1
ATOM 1662 N N . LEU A 1 204 ? -19.721 9.408 -5.870 1.00 73.50 204 LEU A N 1
ATOM 1663 C CA . LEU A 1 204 ? -19.208 10.595 -6.565 1.00 73.50 204 LEU A CA 1
ATOM 1664 C C . LEU A 1 204 ? -18.110 10.246 -7.582 1.00 73.50 204 LEU A C 1
ATOM 1666 O O . LEU A 1 204 ? -18.129 10.730 -8.713 1.00 73.50 204 LEU A O 1
ATOM 1670 N N . SER A 1 205 ? -17.183 9.349 -7.224 1.00 62.72 205 SER A N 1
ATOM 1671 C CA . SER A 1 205 ? -16.118 8.919 -8.143 1.00 62.72 205 SER A CA 1
ATOM 1672 C C . SER A 1 205 ? -16.654 8.194 -9.387 1.00 62.72 205 SER A C 1
ATOM 1674 O O . SER A 1 205 ? -16.110 8.348 -10.477 1.00 62.72 205 SER A O 1
ATOM 1676 N N . LYS A 1 206 ? -17.763 7.448 -9.264 1.00 59.84 206 LYS A N 1
ATOM 1677 C CA . LYS A 1 206 ? -18.401 6.759 -10.399 1.00 59.84 206 LYS A CA 1
ATOM 1678 C C . LYS A 1 206 ? -19.126 7.715 -11.344 1.00 59.84 206 LYS A C 1
ATOM 1680 O O . LYS A 1 206 ? -19.140 7.459 -12.541 1.00 59.84 206 LYS A O 1
ATOM 1685 N N . GLN A 1 207 ? -19.704 8.799 -10.829 1.00 53.62 207 GLN A N 1
ATOM 1686 C CA . GLN A 1 207 ? -20.370 9.812 -11.655 1.00 53.62 207 GLN A CA 1
ATOM 1687 C C . GLN A 1 207 ? -19.375 10.608 -12.511 1.00 53.62 207 GLN A C 1
ATOM 1689 O O . GLN A 1 207 ? -19.688 10.942 -13.650 1.00 53.62 207 GLN A O 1
ATOM 1694 N N . ASN A 1 208 ? -18.162 10.842 -12.002 1.00 47.31 208 ASN A N 1
ATOM 1695 C CA . ASN A 1 208 ? -17.115 11.563 -12.732 1.00 47.31 208 ASN A CA 1
ATOM 1696 C C . ASN A 1 208 ? -16.423 10.720 -13.820 1.00 47.31 208 ASN A C 1
ATOM 1698 O O . ASN A 1 208 ? -15.877 11.288 -14.754 1.00 47.31 208 ASN A O 1
ATOM 1702 N N . ASN A 1 209 ? -16.482 9.386 -13.736 1.00 41.53 209 ASN A N 1
ATOM 1703 C CA . ASN A 1 209 ? -15.874 8.462 -14.709 1.00 41.53 209 ASN A CA 1
ATOM 1704 C C . ASN A 1 209 ? -16.802 8.092 -15.890 1.00 41.53 209 ASN A C 1
ATOM 1706 O O . ASN A 1 209 ? -16.493 7.177 -16.651 1.00 41.53 209 ASN A O 1
ATOM 1710 N N . LEU A 1 210 ? -17.962 8.749 -16.015 1.00 36.06 210 LEU A N 1
ATOM 1711 C CA . LEU A 1 210 ? -18.930 8.549 -17.105 1.00 36.06 210 LEU A CA 1
ATOM 1712 C C . LEU A 1 210 ? -18.840 9.621 -18.211 1.00 36.06 210 LEU A C 1
ATOM 1714 O O . LEU A 1 210 ? -19.702 9.637 -19.091 1.00 36.06 210 LEU A O 1
ATOM 1718 N N . TYR A 1 211 ? -17.822 10.487 -18.176 1.00 32.09 211 TYR A N 1
ATOM 1719 C CA . TYR A 1 211 ? -17.576 11.541 -19.165 1.00 32.09 211 TYR A CA 1
ATOM 1720 C C . TYR A 1 211 ? -16.177 11.439 -19.766 1.00 32.09 211 TYR A C 1
ATOM 1722 O O . TYR A 1 211 ? -15.219 11.249 -18.986 1.00 32.09 211 TYR A O 1
#

Solvent-accessible surface area (backbone atoms only — not comparable to full-atom values): 11187 Å² total; per-residue (Å²): 140,79,89,80,84,88,75,82,68,61,76,60,51,59,49,49,54,53,52,23,63,69,21,29,88,80,38,26,70,59,13,28,53,47,19,51,50,46,42,75,72,49,90,45,64,50,57,35,30,53,17,25,45,44,33,14,50,12,27,46,72,70,65,38,55,67,62,14,48,55,36,48,66,38,69,63,48,67,45,84,88,38,53,70,66,63,39,31,53,38,23,45,49,46,15,51,54,28,46,77,68,69,38,52,70,63,12,50,53,29,42,47,51,24,52,62,56,47,70,74,45,89,68,68,39,69,62,52,52,48,53,55,48,52,55,52,36,50,52,26,53,77,69,68,41,40,68,61,29,48,54,52,51,63,59,40,53,75,76,38,43,73,58,37,77,75,29,66,69,57,35,30,55,52,27,48,54,49,16,54,48,27,45,75,68,69,38,51,70,61,13,50,54,26,47,49,55,29,49,56,48,52,56,53,56,54,64,65,71,76,112

pLDDT: mean 90.62, std 15.13, range [32.09, 98.81]

Nearest PDB structures (foldseek):
  5o09-assembly1_1C  TM=6.366E-01  e=1.179E-02  Prosthecobacter vanneervenii
  4y6c-assembly1_A-2  TM=6.299E-01  e=1.549E-02  Podospora anserina
  4gpk-assembly2_H  TM=8.251E-01  e=1.147E-01  Bacillus thuringiensis serovar thuringiensis
  5o01-assembly2_B  TM=5.984E-01  e=3.514E-02  Prosthecobacter vanneervenii
  4gpk-assembly2_E  TM=4.944E-01  e=1.047E-01  Bacillus thuringiensis serovar thuringiensis

Radius of gyration: 18.91 Å; Cα contacts (8 Å, |Δi|>4): 234; chains: 1; bounding box: 42×35×70 Å